Protein AF-A0A7J4QT69-F1 (afdb_monomer_lite)

Foldseek 3Di:
DDDDDDPDDDDDPDDPDDPVVVVFDPDDDQPQLVVLLVDQLLLSLQVLLVQCLVQLLDPDFRDLVVSCVSSVHGSVSVVCCCCPSNVLLQLLQLLCLQQQHAGSVRHGRPDYGDPDDPLLSVLLVVCSHSSNSSNLLSLQCQAPGSLSSSLLSVVSSVCSVCCPVCSVVSSLLSVLSVVQSPDPPHGDHSCSSNPDPDDCPVPPNDDPPDPPPPPPPDDDDDDDDDDDDD

Secondary structure (DSSP, 8-state):
------------TT----HHHHHTT-S---HHHHHHHHS-HHHHHHHHHHHHHHHHTSSSS--HHHHHHHHTS-HHHHHHIIIIIS--TTTTHHHHHHHT---TT-PPPSSPPPS--HHHHHHHHHHTSHHHHHHHHHHHHHHHHHHHHHHHHHHHHHHHTTTTTTHHHHHHHHHHHHHHHSSTTS----HHHHT-----TTS----------------PPP-PPPPP--

Sequence (230 aa):
MTEQVIEGASLPEGIEVDETSAYFGITKSSDIVHQLMSMDRNQSIVEFFGMVSDIVLKPGDFDFEEASKILNCEGGEIYFLVSGHLGLMSFSDPILHYLGLPNSLGEDSPNGKPTIGDTQFESIKRLADPMNILKVLAIAQTTGGSDEVMKYYLTMSKILQDVNTNSTLLAEIAEEFDASLDVIGHAIPISNLANSTIDTSDISTTSSLKPEPTKIESEPKPVENVPIST

Structure (mmCIF, N/CA/C/O backbone):
data_AF-A0A7J4QT69-F1
#
_entry.id   AF-A0A7J4QT69-F1
#
loop_
_atom_site.group_PDB
_atom_site.id
_atom_site.type_symbol
_atom_site.label_atom_id
_atom_site.label_alt_id
_atom_site.label_comp_id
_atom_site.label_asym_id
_atom_site.label_entity_id
_atom_site.label_seq_id
_atom_site.pdbx_PDB_ins_code
_atom_site.Cartn_x
_atom_site.Cartn_y
_atom_site.Cartn_z
_atom_site.occupancy
_atom_site.B_iso_or_equiv
_atom_site.auth_seq_id
_atom_site.auth_comp_id
_atom_site.auth_asym_id
_atom_site.auth_atom_id
_atom_site.pdbx_PDB_model_num
ATOM 1 N N . MET A 1 1 ? 26.274 -10.551 49.810 1.00 39.59 1 MET A N 1
ATOM 2 C CA . MET A 1 1 ? 25.605 -10.108 48.573 1.00 39.59 1 MET A CA 1
ATOM 3 C C . MET A 1 1 ? 24.177 -10.599 48.686 1.00 39.59 1 MET A C 1
ATOM 5 O O . MET A 1 1 ? 23.984 -11.799 48.796 1.00 39.59 1 MET A O 1
ATOM 9 N N . THR A 1 2 ? 23.231 -9.685 48.863 1.00 37.06 2 THR A N 1
ATOM 10 C CA . THR A 1 2 ? 21.807 -9.968 49.078 1.00 37.06 2 THR A CA 1
ATOM 11 C C . THR A 1 2 ? 21.142 -10.306 47.749 1.00 37.06 2 THR A C 1
ATOM 13 O O . THR A 1 2 ? 21.147 -9.469 46.849 1.00 37.06 2 THR A O 1
ATOM 16 N N . GLU A 1 3 ? 20.574 -11.505 47.638 1.00 46.00 3 GLU A N 1
ATOM 17 C CA . GLU A 1 3 ? 19.581 -11.834 46.614 1.00 46.00 3 GLU A CA 1
ATOM 18 C C . GLU A 1 3 ? 18.321 -11.005 46.883 1.00 46.00 3 GLU A C 1
ATOM 20 O O . GLU A 1 3 ? 17.727 -11.092 47.959 1.00 46.00 3 GLU A O 1
ATOM 25 N N . GLN A 1 4 ? 17.938 -10.160 45.927 1.00 42.16 4 GLN A N 1
ATOM 26 C CA . GLN A 1 4 ? 16.622 -9.536 45.913 1.00 42.16 4 GLN A CA 1
ATOM 27 C C . GLN A 1 4 ? 15.696 -10.413 45.076 1.00 42.16 4 GLN A C 1
ATOM 29 O O . GLN A 1 4 ? 15.819 -10.487 43.856 1.00 42.16 4 GLN A O 1
ATOM 34 N N . VAL A 1 5 ? 14.784 -11.089 45.770 1.00 43.78 5 VAL A N 1
ATOM 35 C CA . VAL A 1 5 ? 13.596 -11.713 45.192 1.00 43.78 5 VAL A CA 1
ATOM 36 C C . VAL A 1 5 ? 12.703 -10.591 44.669 1.00 43.78 5 VAL A C 1
ATOM 38 O O . VAL A 1 5 ? 12.303 -9.716 45.436 1.00 43.78 5 VAL A O 1
ATOM 41 N N . ILE A 1 6 ? 12.412 -10.605 43.370 1.00 47.12 6 ILE A N 1
ATOM 42 C CA . ILE A 1 6 ? 11.390 -9.748 42.770 1.00 47.12 6 ILE A CA 1
ATOM 43 C C . ILE A 1 6 ? 10.122 -10.604 42.694 1.00 47.12 6 ILE A C 1
ATOM 45 O O . ILE A 1 6 ? 10.006 -11.483 41.843 1.00 47.12 6 ILE A O 1
ATOM 49 N N . GLU A 1 7 ? 9.208 -10.409 43.645 1.00 44.59 7 GLU A N 1
ATOM 50 C CA . GLU A 1 7 ? 7.846 -10.945 43.567 1.00 44.59 7 GLU A CA 1
ATOM 51 C C . GLU A 1 7 ? 7.119 -10.277 42.394 1.00 44.59 7 GLU A C 1
ATOM 53 O O . GLU A 1 7 ? 7.019 -9.050 42.355 1.00 44.59 7 GLU A O 1
ATOM 58 N N . GLY A 1 8 ? 6.603 -11.066 41.444 1.00 45.47 8 GLY A N 1
ATOM 59 C CA . GLY A 1 8 ? 5.710 -10.518 40.417 1.00 45.47 8 GLY A CA 1
ATOM 60 C C . GLY A 1 8 ? 5.493 -11.295 39.117 1.00 45.47 8 GLY A C 1
ATOM 61 O O . GLY A 1 8 ? 4.714 -10.818 38.303 1.00 45.47 8 GLY A O 1
ATOM 62 N N . ALA A 1 9 ? 6.109 -12.458 38.886 1.00 42.38 9 ALA A N 1
ATOM 63 C CA . ALA A 1 9 ? 5.870 -13.238 37.664 1.00 42.38 9 ALA A CA 1
ATOM 64 C C . ALA A 1 9 ? 5.218 -14.590 37.984 1.00 42.38 9 ALA A C 1
ATOM 66 O O . ALA A 1 9 ? 5.893 -15.610 38.104 1.00 42.38 9 ALA A O 1
ATOM 67 N N . SER A 1 10 ? 3.893 -14.594 38.126 1.00 41.47 10 SER A N 1
ATOM 68 C CA . SER A 1 10 ? 3.106 -15.828 38.087 1.00 41.47 10 SER A CA 1
ATOM 69 C C . SER A 1 10 ? 2.622 -16.035 36.654 1.00 41.47 10 SER A C 1
ATOM 71 O O . SER A 1 10 ? 1.707 -15.346 36.206 1.00 41.47 10 SER A O 1
ATOM 73 N N . LEU A 1 11 ? 3.257 -16.961 35.935 1.00 48.53 11 LEU A N 1
ATOM 74 C CA . LEU A 1 11 ? 2.786 -17.459 34.641 1.00 48.53 11 LEU A CA 1
ATOM 75 C C . LEU A 1 11 ? 1.419 -18.147 34.827 1.00 48.53 11 LEU A C 1
ATOM 77 O O . LEU A 1 11 ? 1.295 -18.991 35.719 1.00 48.53 11 LEU A O 1
ATOM 81 N N . PRO A 1 12 ? 0.398 -17.852 34.005 1.00 51.69 12 PRO A N 1
ATOM 82 C CA . PRO A 1 12 ? -0.729 -18.757 33.843 1.00 51.69 12 PRO A CA 1
ATOM 83 C C . PRO A 1 12 ? -0.210 -20.059 33.220 1.00 51.69 12 PRO A C 1
ATOM 85 O O . PRO A 1 12 ? 0.428 -20.037 32.168 1.00 51.69 12 PRO A O 1
ATOM 88 N N . GLU A 1 13 ? -0.460 -21.199 33.861 1.00 39.12 13 GLU A N 1
ATOM 89 C CA . GLU A 1 13 ? -0.143 -22.499 33.268 1.00 39.12 13 GLU A CA 1
ATOM 90 C C . GLU A 1 13 ? -1.032 -22.726 32.034 1.00 39.12 13 GLU A C 1
ATOM 92 O O . GLU A 1 13 ? -2.249 -22.856 32.169 1.00 39.12 13 GLU A O 1
ATOM 97 N N . GLY A 1 14 ? -0.436 -22.791 30.834 1.00 45.44 14 GLY A N 1
ATOM 98 C CA . GLY A 1 14 ? -1.115 -23.400 29.682 1.00 45.44 14 GLY A CA 1
ATOM 99 C C . GLY A 1 14 ? -0.874 -22.846 28.277 1.00 45.44 14 GLY A C 1
ATOM 100 O O . GLY A 1 14 ? -1.482 -23.382 27.355 1.00 45.44 14 GLY A O 1
ATOM 101 N N . ILE A 1 15 ? -0.031 -21.832 28.056 1.00 46.84 15 ILE A N 1
ATOM 102 C CA . ILE A 1 15 ? 0.289 -21.366 26.692 1.00 46.84 15 ILE A CA 1
ATOM 103 C C . ILE A 1 15 ? 1.810 -21.343 26.526 1.00 46.84 15 ILE A C 1
ATOM 105 O O . ILE A 1 15 ? 2.490 -20.559 27.182 1.00 46.84 15 ILE A O 1
ATOM 109 N N . GLU A 1 16 ? 2.349 -22.216 25.668 1.00 40.47 16 GLU A N 1
ATOM 110 C CA . GLU A 1 16 ? 3.729 -22.089 25.183 1.00 40.47 16 GLU A CA 1
ATOM 111 C C . GLU A 1 16 ? 3.796 -20.863 24.269 1.00 40.47 16 GLU A C 1
ATOM 113 O O . GLU A 1 16 ? 3.469 -20.927 23.085 1.00 40.47 16 GLU A O 1
ATOM 118 N N . VAL A 1 17 ? 4.153 -19.721 24.848 1.00 49.12 17 VAL A N 1
ATOM 119 C CA . VAL A 1 17 ? 4.443 -18.495 24.106 1.00 49.12 17 VAL A CA 1
ATOM 120 C C . VAL A 1 17 ? 5.947 -18.444 23.846 1.00 49.12 17 VAL A C 1
ATOM 122 O O . VAL A 1 17 ? 6.738 -18.491 24.786 1.00 49.12 17 VAL A O 1
ATOM 125 N N . ASP A 1 18 ? 6.326 -18.381 22.567 1.00 47.28 18 ASP A N 1
ATOM 126 C CA . ASP A 1 18 ? 7.703 -18.177 22.100 1.00 47.28 18 ASP A CA 1
ATOM 127 C C . ASP A 1 18 ? 8.344 -16.953 22.787 1.00 47.28 18 ASP A C 1
ATOM 129 O O . ASP A 1 18 ? 7.652 -15.964 23.043 1.00 47.28 18 ASP A O 1
ATOM 133 N N . GLU A 1 19 ? 9.652 -16.990 23.076 1.00 47.47 19 GLU A N 1
ATOM 134 C CA . GLU A 1 19 ? 10.366 -15.939 23.836 1.00 47.47 19 GLU A CA 1
ATOM 135 C C . GLU A 1 19 ? 10.223 -14.544 23.196 1.00 47.47 19 GLU A C 1
ATOM 137 O O . GLU A 1 19 ? 10.244 -13.528 23.895 1.00 47.47 19 GLU A O 1
ATOM 142 N N . THR A 1 20 ? 9.966 -14.482 21.886 1.00 54.16 20 THR A N 1
ATOM 143 C CA . THR A 1 20 ? 9.667 -13.245 21.148 1.00 54.16 20 THR A CA 1
ATOM 144 C C . THR A 1 20 ? 8.352 -12.586 21.598 1.00 54.16 20 THR A C 1
ATOM 146 O O . THR A 1 20 ? 8.236 -11.362 21.617 1.00 54.16 20 THR A O 1
ATOM 149 N N . SER A 1 21 ? 7.370 -13.380 22.029 1.00 50.53 21 SER A N 1
ATOM 150 C CA . SER A 1 21 ? 6.042 -12.919 22.467 1.00 50.53 21 SER A CA 1
ATOM 151 C C . SER A 1 21 ? 6.044 -12.360 23.894 1.00 50.53 21 SER A C 1
ATOM 153 O O . SER A 1 21 ? 5.213 -11.523 24.234 1.00 50.53 21 SER A O 1
ATOM 155 N N . ALA A 1 22 ? 7.001 -12.777 24.730 1.00 47.66 22 ALA A N 1
ATOM 156 C CA . ALA A 1 22 ? 7.173 -12.242 26.081 1.00 47.66 22 ALA A CA 1
ATOM 157 C C . ALA A 1 22 ? 7.817 -10.842 26.084 1.00 47.66 22 ALA A C 1
ATOM 159 O O . ALA A 1 22 ? 7.585 -10.059 27.005 1.00 47.66 22 ALA A O 1
ATOM 160 N N . TYR A 1 23 ? 8.596 -10.503 25.048 1.00 47.47 23 TYR A N 1
ATOM 161 C CA . TYR A 1 23 ? 9.177 -9.164 24.892 1.00 47.47 23 TYR A CA 1
ATOM 162 C C . TYR A 1 23 ? 8.127 -8.115 24.484 1.00 47.47 23 TYR A C 1
ATOM 164 O O . TYR A 1 23 ? 8.263 -6.938 24.812 1.00 47.47 23 TYR A O 1
ATOM 172 N N . PHE A 1 24 ? 7.040 -8.560 23.848 1.00 51.62 24 PHE A N 1
ATOM 173 C CA . PHE A 1 24 ? 5.876 -7.755 23.482 1.00 51.62 24 PHE A CA 1
ATOM 174 C C . PHE A 1 24 ? 4.630 -8.198 24.263 1.00 51.62 24 PHE A C 1
ATOM 176 O O . PHE A 1 24 ? 3.632 -8.599 23.683 1.00 51.62 24 PHE A O 1
ATOM 183 N N . GLY A 1 25 ? 4.703 -8.149 25.594 1.00 45.53 25 GLY A N 1
ATOM 184 C CA . GLY A 1 25 ? 3.589 -7.677 26.423 1.00 45.53 25 GLY A CA 1
ATOM 185 C C . GLY A 1 25 ? 2.254 -8.429 26.467 1.00 45.53 25 GLY A C 1
ATOM 186 O O . GLY A 1 25 ? 1.415 -7.971 27.229 1.00 45.53 25 GLY A O 1
ATOM 187 N N . ILE A 1 26 ? 2.040 -9.563 25.787 1.00 54.91 26 ILE A N 1
ATOM 188 C CA . ILE A 1 26 ? 0.712 -10.206 25.678 1.00 54.91 26 ILE A CA 1
ATOM 189 C C . ILE A 1 26 ? 0.104 -10.520 27.057 1.00 54.91 26 ILE A C 1
ATOM 191 O O . ILE A 1 26 ? 0.329 -11.589 27.627 1.00 54.91 26 ILE A O 1
ATOM 195 N N . THR A 1 27 ? -0.717 -9.613 27.593 1.00 48.69 27 THR A N 1
ATOM 196 C CA . THR A 1 27 ? -1.529 -9.885 28.791 1.00 48.69 27 THR A CA 1
ATOM 197 C C . THR A 1 27 ? -2.945 -9.313 28.743 1.00 48.69 27 THR A C 1
ATOM 199 O O . THR A 1 27 ? -3.744 -9.662 29.616 1.00 48.69 27 THR A O 1
ATOM 202 N N . LYS A 1 28 ? -3.331 -8.533 27.720 1.00 52.97 28 LYS A N 1
ATOM 203 C CA . LYS A 1 28 ? -4.741 -8.171 27.477 1.00 52.97 28 LYS A CA 1
ATOM 204 C C . LYS A 1 28 ? -5.082 -8.152 25.987 1.00 52.97 28 LYS A C 1
ATOM 206 O O . LYS A 1 28 ? -4.759 -7.204 25.292 1.00 52.97 28 LYS A O 1
ATOM 211 N N . SER A 1 29 ? -5.783 -9.202 25.554 1.00 56.31 29 SER A N 1
ATOM 212 C CA . SER A 1 29 ? -6.508 -9.280 24.280 1.00 56.31 29 SER A CA 1
ATOM 213 C C . SER A 1 29 ? -7.344 -8.017 24.029 1.00 56.31 29 SER A C 1
ATOM 215 O O . SER A 1 29 ? -8.283 -7.831 24.806 1.00 56.31 29 SER A O 1
ATOM 217 N N . SER A 1 30 ? -7.073 -7.144 23.054 1.00 71.62 30 SER A N 1
ATOM 218 C CA . SER A 1 30 ? -8.034 -6.084 22.724 1.00 71.62 30 SER A CA 1
ATOM 219 C C . SER A 1 30 ? -9.196 -6.611 21.881 1.00 71.62 30 SER A C 1
ATOM 221 O O . SER A 1 30 ? -8.994 -7.169 20.799 1.00 71.62 30 SER A O 1
ATOM 223 N N . ASP A 1 31 ? -10.430 -6.385 22.350 1.00 84.12 31 ASP A N 1
ATOM 224 C CA . ASP A 1 31 ? -11.665 -6.820 21.683 1.00 84.12 31 ASP A CA 1
ATOM 225 C C . ASP A 1 31 ? -11.732 -6.366 20.214 1.00 84.12 31 ASP A C 1
ATOM 227 O O . ASP A 1 31 ? -12.225 -7.112 19.366 1.00 84.12 31 ASP A O 1
ATOM 231 N N . ILE A 1 32 ? -11.187 -5.184 19.881 1.00 87.69 32 ILE A N 1
ATOM 232 C CA . ILE A 1 32 ? -11.194 -4.681 18.500 1.00 87.69 32 ILE A CA 1
ATOM 233 C C . ILE A 1 32 ? -10.257 -5.479 17.592 1.00 87.69 32 ILE A C 1
ATOM 235 O O . ILE A 1 32 ? -10.611 -5.758 16.450 1.00 87.69 32 ILE A O 1
ATOM 239 N N . VAL A 1 33 ? -9.085 -5.895 18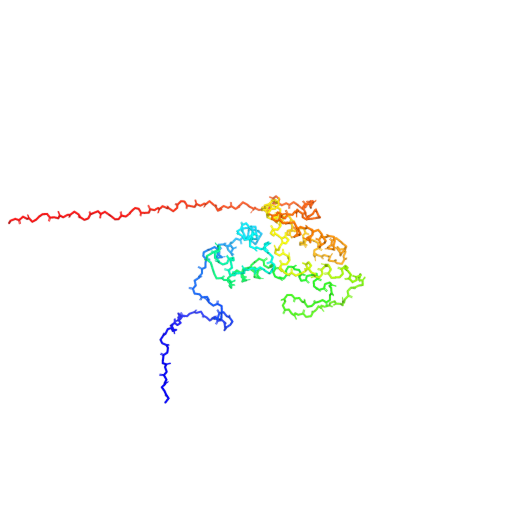.082 1.00 89.25 33 VAL A N 1
ATOM 240 C CA . VAL A 1 33 ? -8.128 -6.673 17.284 1.00 89.25 33 VAL A CA 1
ATOM 241 C C . VAL A 1 33 ? -8.705 -8.058 17.020 1.00 89.25 33 VAL A C 1
ATOM 243 O O . VAL A 1 33 ? -8.722 -8.511 15.876 1.00 89.25 33 VAL A O 1
ATOM 246 N N . HIS A 1 34 ? -9.272 -8.698 18.044 1.00 89.62 34 HIS A N 1
ATOM 247 C CA . HIS A 1 34 ? -9.985 -9.964 17.880 1.00 89.62 34 HIS A CA 1
ATOM 248 C C . HIS A 1 34 ? -11.170 -9.850 16.919 1.00 89.62 34 HIS A C 1
ATOM 250 O O . HIS A 1 34 ? -11.374 -10.733 16.083 1.00 89.62 34 HIS A O 1
ATOM 256 N N . GLN A 1 35 ? -11.925 -8.754 16.992 1.00 90.56 35 GLN A N 1
ATOM 257 C CA . GLN A 1 35 ? -13.015 -8.494 16.064 1.00 90.56 35 GLN A CA 1
ATOM 258 C C . GLN A 1 35 ? -12.499 -8.372 14.624 1.00 90.56 35 GLN A C 1
ATOM 260 O O . GLN A 1 35 ? -13.011 -9.067 13.744 1.00 90.56 35 GLN A O 1
ATOM 265 N N . LEU A 1 36 ? -11.464 -7.565 14.382 1.00 92.62 36 LEU A N 1
ATOM 266 C CA . LEU A 1 36 ? -10.846 -7.408 13.060 1.00 92.62 36 LEU A CA 1
ATOM 267 C C . LEU A 1 36 ? -10.313 -8.739 12.515 1.00 92.62 36 LEU A C 1
ATOM 269 O O . LEU A 1 36 ? -10.470 -9.019 11.327 1.00 92.62 36 LEU A O 1
ATOM 273 N N . MET A 1 37 ? -9.733 -9.582 13.369 1.00 91.38 37 MET A N 1
ATOM 274 C CA . MET A 1 37 ? -9.267 -10.923 12.995 1.00 91.38 37 MET A CA 1
ATOM 275 C C . MET A 1 37 ? -10.407 -11.902 12.681 1.00 91.38 37 MET A C 1
ATOM 277 O O . MET A 1 37 ? -10.199 -12.871 11.956 1.00 91.38 37 MET A O 1
ATOM 281 N N . SER A 1 38 ? -11.608 -11.675 13.220 1.00 92.31 38 SER A N 1
ATOM 282 C CA . SER A 1 38 ? -12.788 -12.508 12.946 1.00 92.31 38 SER A CA 1
ATOM 283 C C . SER A 1 38 ? -13.513 -12.147 11.643 1.00 92.31 38 SER A C 1
ATOM 285 O O . SER A 1 38 ? -14.326 -12.933 11.154 1.00 92.31 38 SER A O 1
ATOM 287 N N . MET A 1 39 ? -13.233 -10.965 11.085 1.00 92.44 39 MET A N 1
ATOM 288 C CA . MET A 1 39 ? -13.790 -10.492 9.817 1.00 92.44 39 MET A CA 1
ATOM 289 C C . MET A 1 39 ? -13.100 -11.139 8.613 1.00 92.44 39 MET A C 1
ATOM 291 O O . MET A 1 39 ? -11.949 -11.577 8.696 1.00 92.44 39 MET A O 1
ATOM 295 N N . ASP A 1 40 ? -13.777 -11.115 7.459 1.00 93.56 40 ASP A N 1
ATOM 296 C CA . ASP A 1 40 ? -13.099 -11.355 6.184 1.00 93.56 40 ASP A CA 1
ATOM 297 C C . ASP A 1 40 ? -11.946 -10.356 6.009 1.00 93.56 40 ASP A C 1
ATOM 299 O O . ASP A 1 40 ? -12.044 -9.196 6.419 1.00 93.56 40 ASP A O 1
ATOM 303 N N . ARG A 1 41 ? -10.853 -10.793 5.378 1.00 93.88 41 ARG A N 1
ATOM 304 C CA . ARG A 1 41 ? -9.645 -9.977 5.217 1.00 93.88 41 ARG A CA 1
ATOM 305 C C . ARG A 1 41 ? -9.946 -8.615 4.589 1.00 93.88 41 ARG A C 1
ATOM 307 O O . ARG A 1 41 ? -9.436 -7.610 5.074 1.00 93.88 41 ARG A O 1
ATOM 314 N N . ASN A 1 42 ? -10.778 -8.560 3.550 1.00 94.06 42 ASN A N 1
ATOM 315 C CA . ASN A 1 42 ? -11.079 -7.305 2.859 1.00 94.06 42 ASN A CA 1
ATOM 316 C C . ASN A 1 42 ? -11.888 -6.355 3.750 1.00 94.06 42 ASN A C 1
ATOM 318 O O . ASN A 1 42 ? -11.608 -5.160 3.801 1.00 94.06 42 ASN A O 1
ATOM 322 N N . GLN A 1 43 ? -12.852 -6.894 4.499 1.00 92.88 43 GLN A N 1
ATOM 323 C CA . GLN A 1 43 ? -13.607 -6.123 5.490 1.00 92.88 43 GLN A CA 1
ATOM 324 C C . GLN A 1 43 ? -12.684 -5.586 6.584 1.00 92.88 43 GLN A C 1
ATOM 326 O O . GLN A 1 43 ? -12.728 -4.405 6.905 1.00 92.88 43 GLN A O 1
ATOM 331 N N . SER A 1 44 ? -11.793 -6.435 7.095 1.00 94.94 44 SER A N 1
ATOM 332 C CA . SER A 1 44 ? -10.821 -6.075 8.125 1.00 94.94 44 SER A CA 1
ATOM 333 C C . SER A 1 44 ? -9.887 -4.946 7.673 1.00 94.94 44 SER A C 1
ATOM 335 O O . SER A 1 44 ? -9.646 -4.015 8.437 1.00 94.94 44 SER A O 1
ATOM 337 N N . ILE A 1 45 ? -9.422 -4.969 6.414 1.00 96.69 45 ILE A N 1
ATOM 338 C CA . ILE A 1 45 ? -8.621 -3.883 5.820 1.00 96.69 45 ILE A CA 1
ATOM 339 C C . ILE A 1 45 ? -9.401 -2.563 5.855 1.00 96.69 45 ILE A C 1
ATOM 341 O O . ILE A 1 45 ? -8.875 -1.550 6.315 1.00 96.69 45 ILE A O 1
ATOM 345 N N . VAL A 1 46 ? -10.653 -2.571 5.396 1.00 96.00 46 VAL A N 1
ATOM 346 C CA . VAL A 1 46 ? -11.505 -1.374 5.375 1.00 96.00 46 VAL A CA 1
ATOM 347 C C . VAL A 1 46 ? -11.733 -0.821 6.779 1.00 96.00 46 VAL A C 1
ATOM 349 O O . VAL A 1 46 ? -11.540 0.374 6.998 1.00 96.00 46 VAL A O 1
ATOM 352 N N . GLU A 1 47 ? -12.124 -1.673 7.728 1.00 94.88 47 GLU A N 1
ATOM 353 C CA . GLU A 1 47 ? -12.359 -1.258 9.115 1.00 94.88 47 GLU A CA 1
ATOM 354 C C . GLU A 1 47 ? -11.092 -0.692 9.751 1.00 94.88 47 GLU A C 1
ATOM 356 O O . GLU A 1 47 ? -11.127 0.363 10.384 1.00 94.88 47 GLU A O 1
ATOM 361 N N . PHE A 1 48 ? -9.955 -1.363 9.545 1.00 96.12 48 PHE A N 1
ATOM 362 C CA . PHE A 1 48 ? -8.667 -0.925 10.062 1.00 96.12 48 PHE A CA 1
ATOM 363 C C . PHE A 1 48 ? -8.343 0.499 9.599 1.00 96.12 48 PHE A C 1
ATOM 365 O O . PHE A 1 48 ? -8.143 1.386 10.433 1.00 96.12 48 PHE A O 1
ATOM 372 N N . PHE A 1 49 ? -8.368 0.760 8.288 1.00 96.56 49 PHE A N 1
ATOM 373 C CA . PHE A 1 49 ? -8.092 2.103 7.771 1.00 96.56 49 PHE A CA 1
ATOM 374 C C . PHE A 1 49 ? -9.162 3.118 8.178 1.00 96.56 49 PHE A C 1
ATOM 376 O O . PHE A 1 49 ? -8.818 4.274 8.431 1.00 96.56 49 PHE A O 1
ATOM 383 N N . GLY A 1 50 ? -10.419 2.706 8.347 1.00 95.12 50 GLY A N 1
ATOM 384 C CA . GLY A 1 50 ? -11.469 3.553 8.914 1.00 95.12 50 GLY A CA 1
ATOM 385 C C . GLY A 1 50 ? -11.139 4.103 10.306 1.00 95.12 50 GLY A C 1
ATOM 386 O O . GLY A 1 50 ? -11.556 5.214 10.629 1.00 95.12 50 GLY A O 1
ATOM 387 N N . MET A 1 51 ? -10.357 3.371 11.102 1.00 94.25 51 MET A N 1
ATOM 388 C CA . MET A 1 51 ? -9.974 3.772 12.459 1.00 94.25 51 MET A CA 1
ATOM 389 C C . MET A 1 51 ? -8.634 4.511 12.536 1.00 94.25 51 MET A C 1
ATOM 391 O O . MET A 1 51 ? -8.488 5.394 13.381 1.00 94.25 51 MET A O 1
ATOM 395 N N . VAL A 1 52 ? -7.649 4.156 11.700 1.00 94.81 52 VAL A N 1
ATOM 396 C CA . VAL A 1 52 ? -6.257 4.620 11.889 1.00 94.81 52 VAL A CA 1
ATOM 397 C C . VAL A 1 52 ? -5.696 5.516 10.782 1.00 94.81 52 VAL A C 1
ATOM 399 O O . VAL A 1 52 ? -4.544 5.931 10.895 1.00 94.81 52 VAL A O 1
ATOM 402 N N . SER A 1 53 ? -6.455 5.851 9.732 1.00 94.31 53 SER A N 1
ATOM 403 C CA . SER A 1 53 ? -5.915 6.622 8.590 1.00 94.31 53 SER A CA 1
ATOM 404 C C . SER A 1 53 ? -5.267 7.950 8.989 1.00 94.31 53 SER A C 1
ATOM 406 O O . SER A 1 53 ? -4.190 8.272 8.491 1.00 94.31 53 SER A O 1
ATOM 408 N N . ASP A 1 54 ? -5.845 8.675 9.950 1.00 92.38 54 ASP A N 1
ATOM 409 C CA . ASP A 1 54 ? -5.279 9.939 10.444 1.00 92.38 54 ASP A CA 1
ATOM 410 C C . ASP A 1 54 ? -3.905 9.760 11.109 1.00 92.38 54 ASP A C 1
ATOM 412 O O . ASP A 1 54 ? -3.071 10.663 11.063 1.00 92.38 54 ASP A O 1
ATOM 416 N N . ILE A 1 55 ? -3.654 8.598 11.721 1.00 93.56 55 ILE A N 1
ATOM 417 C CA . ILE A 1 55 ? -2.347 8.256 12.298 1.00 93.56 55 ILE A CA 1
ATOM 418 C C . ILE A 1 55 ? -1.388 7.825 11.195 1.00 93.56 55 ILE A C 1
ATOM 420 O O . ILE A 1 55 ? -0.251 8.287 11.161 1.00 93.56 55 ILE A O 1
ATOM 424 N N . VAL A 1 56 ? -1.841 6.966 10.279 1.00 94.38 56 VAL A N 1
ATOM 425 C CA . VAL A 1 56 ? -1.021 6.455 9.169 1.00 94.38 56 VAL A CA 1
ATOM 426 C C . VAL A 1 56 ? -0.480 7.593 8.299 1.00 94.38 56 VAL A C 1
ATOM 428 O O . VAL A 1 56 ? 0.659 7.527 7.839 1.00 94.38 56 VAL A O 1
ATOM 431 N N . LEU A 1 57 ? -1.263 8.654 8.093 1.00 93.56 57 LEU A N 1
ATOM 432 C CA . LEU A 1 57 ? -0.875 9.802 7.268 1.00 93.56 57 LEU A CA 1
ATOM 433 C C . LEU A 1 57 ? 0.017 10.823 7.983 1.00 93.56 57 LEU A C 1
ATOM 435 O O . LEU A 1 57 ? 0.420 11.812 7.365 1.00 93.56 57 LEU A O 1
ATOM 439 N N . LYS A 1 58 ? 0.362 10.615 9.258 1.00 91.88 58 LYS A N 1
ATOM 440 C CA . LYS A 1 58 ? 1.310 11.503 9.933 1.00 91.88 58 LYS A CA 1
ATOM 441 C C . LYS A 1 58 ? 2.694 11.448 9.269 1.00 91.88 58 LYS A C 1
ATOM 443 O O . LYS A 1 58 ? 3.082 10.429 8.689 1.00 91.88 58 LYS A O 1
ATOM 448 N N . PRO A 1 59 ? 3.470 12.544 9.344 1.00 88.94 59 PRO A N 1
ATOM 449 C CA . PRO A 1 59 ? 4.858 12.532 8.899 1.00 88.94 59 PRO A CA 1
ATOM 450 C C . PRO A 1 59 ? 5.678 11.483 9.662 1.00 88.94 59 PRO A C 1
ATOM 452 O O . PRO A 1 59 ? 5.585 11.404 10.884 1.00 88.94 59 PRO A O 1
ATOM 455 N N . GLY A 1 60 ? 6.529 10.743 8.947 1.00 88.44 60 GLY A N 1
ATOM 456 C CA . GLY A 1 60 ? 7.318 9.638 9.508 1.00 88.44 60 GLY A CA 1
ATOM 457 C C . GLY A 1 60 ? 6.678 8.267 9.291 1.00 88.44 60 GLY A C 1
ATOM 458 O O . GLY A 1 60 ? 5.814 8.115 8.425 1.00 88.44 60 GLY A O 1
ATOM 459 N N . ASP A 1 61 ? 7.149 7.275 10.040 1.00 88.38 61 ASP A N 1
ATOM 460 C CA . ASP A 1 61 ? 6.640 5.903 9.983 1.00 88.38 61 ASP A CA 1
ATOM 461 C C . ASP A 1 61 ? 5.329 5.764 10.761 1.00 88.38 61 ASP A C 1
ATOM 463 O O . ASP A 1 61 ? 4.965 6.625 11.565 1.00 88.38 61 ASP A O 1
ATOM 467 N N . PHE A 1 62 ? 4.608 4.669 10.518 1.00 91.81 62 PHE A N 1
ATOM 468 C CA . PHE A 1 62 ? 3.359 4.401 11.220 1.00 91.81 62 PHE A CA 1
ATOM 469 C C . PHE A 1 62 ? 3.599 4.229 12.727 1.00 91.81 62 PHE A C 1
ATOM 471 O O . PHE A 1 62 ? 4.313 3.325 13.164 1.00 91.81 62 PHE A O 1
ATOM 478 N N . ASP A 1 63 ? 2.972 5.095 13.524 1.00 92.62 63 ASP A N 1
ATOM 479 C CA . ASP A 1 63 ? 3.089 5.076 14.978 1.00 92.62 63 ASP A CA 1
ATOM 480 C C . ASP A 1 63 ? 2.136 4.035 15.588 1.00 92.62 63 ASP A C 1
ATOM 482 O O . ASP A 1 63 ? 0.962 4.300 15.874 1.00 92.62 63 ASP A O 1
ATOM 486 N N . PHE A 1 64 ? 2.663 2.828 15.802 1.00 90.12 64 PHE A N 1
ATOM 487 C CA . PHE A 1 64 ? 1.942 1.743 16.467 1.00 90.12 64 PHE A CA 1
ATOM 488 C C . PHE A 1 64 ? 1.565 2.079 17.918 1.00 90.12 64 PHE A C 1
ATOM 490 O O . PHE A 1 64 ? 0.569 1.553 18.410 1.00 90.12 64 PHE A O 1
ATOM 497 N N . GLU A 1 65 ? 2.315 2.936 18.617 1.00 90.31 65 GLU A N 1
ATOM 498 C CA . GLU A 1 65 ? 1.994 3.337 19.994 1.00 90.31 65 GLU A CA 1
ATOM 499 C C . GLU A 1 65 ? 0.841 4.338 20.048 1.00 90.31 65 GLU A C 1
ATOM 501 O O . GLU A 1 65 ? 0.086 4.390 21.022 1.00 90.31 65 GLU A O 1
ATOM 506 N N . GLU A 1 66 ? 0.704 5.183 19.036 1.00 91.88 66 GLU A N 1
ATOM 507 C CA . GLU A 1 66 ? -0.445 6.067 18.929 1.00 91.88 66 GLU A CA 1
ATOM 508 C C . GLU A 1 66 ? -1.684 5.312 18.451 1.00 91.88 66 GLU A C 1
ATOM 510 O O . GLU A 1 66 ? -2.763 5.476 19.027 1.00 91.88 66 GLU A O 1
ATOM 515 N N . ALA A 1 67 ? -1.531 4.427 17.464 1.00 91.62 67 ALA A N 1
ATOM 516 C CA . ALA A 1 67 ? -2.628 3.599 16.975 1.00 91.62 67 ALA A CA 1
ATOM 517 C C . ALA A 1 67 ? -3.185 2.688 18.077 1.00 91.62 67 ALA A C 1
ATOM 519 O O . ALA A 1 67 ? -4.401 2.518 18.184 1.00 91.62 67 ALA A O 1
ATOM 520 N N . SER A 1 68 ? -2.320 2.182 18.957 1.00 90.44 68 SER A N 1
ATOM 521 C CA . SER A 1 68 ? -2.713 1.339 20.089 1.00 90.44 68 SER A CA 1
ATOM 522 C C . SER A 1 68 ? -3.582 2.074 21.111 1.00 90.44 68 SER A C 1
ATOM 524 O O . SER A 1 68 ? -4.489 1.481 21.691 1.00 90.44 68 SER A O 1
ATOM 526 N N . LYS A 1 69 ? -3.409 3.394 21.260 1.00 90.62 69 LYS A N 1
ATOM 527 C CA . LYS A 1 69 ? -4.280 4.230 22.104 1.00 90.62 69 LYS A CA 1
ATOM 528 C C . LYS A 1 69 ? -5.671 4.403 21.500 1.00 90.62 69 LYS A C 1
ATOM 530 O O . LYS A 1 69 ? -6.642 4.405 22.250 1.00 90.62 69 LYS A O 1
ATOM 535 N N . ILE A 1 70 ? -5.778 4.537 20.173 1.00 88.62 70 ILE A N 1
ATOM 536 C CA . ILE A 1 70 ? -7.077 4.629 19.481 1.00 88.62 70 ILE A CA 1
ATOM 537 C C . ILE A 1 70 ? -7.818 3.297 19.556 1.00 88.62 70 ILE A C 1
ATOM 539 O O . ILE A 1 70 ? -9.005 3.262 19.875 1.00 88.62 70 ILE A O 1
ATOM 543 N N . LEU A 1 71 ? -7.107 2.206 19.286 1.00 88.12 71 LEU A N 1
ATOM 544 C CA . LEU A 1 71 ? -7.672 0.862 19.252 1.00 88.12 71 LEU A CA 1
ATOM 545 C C . LEU A 1 71 ? -7.795 0.229 20.648 1.00 88.12 71 LEU A C 1
ATOM 547 O O . LEU A 1 71 ? -8.343 -0.858 20.779 1.00 88.12 71 LEU A O 1
ATOM 551 N N . ASN A 1 72 ? -7.327 0.904 21.704 1.00 87.56 72 ASN A N 1
ATOM 552 C CA . ASN A 1 72 ? -7.289 0.373 23.068 1.00 87.56 72 ASN A CA 1
ATOM 553 C C . ASN A 1 72 ? -6.678 -1.044 23.105 1.00 87.56 72 ASN A C 1
ATOM 555 O O . ASN A 1 72 ? -7.275 -1.992 23.621 1.00 87.56 72 ASN A O 1
ATOM 559 N N . CYS A 1 73 ? -5.515 -1.188 22.478 1.00 88.12 73 CYS A N 1
ATOM 560 C CA . CYS A 1 73 ? -4.772 -2.438 22.341 1.00 88.12 73 CYS A CA 1
ATOM 561 C C . CYS A 1 73 ? -3.281 -2.198 22.596 1.00 88.12 73 CYS A C 1
ATOM 563 O O . CYS A 1 73 ? -2.878 -1.087 22.942 1.00 88.12 73 CYS A O 1
ATOM 565 N N . GLU A 1 74 ? -2.448 -3.220 22.444 1.00 87.56 74 GLU A N 1
ATOM 566 C CA . GLU A 1 74 ? -0.993 -3.076 22.445 1.00 87.56 74 GLU A CA 1
ATOM 567 C C . GLU A 1 74 ? -0.464 -2.850 21.020 1.00 87.56 74 GLU A C 1
ATOM 569 O O . GLU A 1 74 ? -1.029 -3.332 20.037 1.00 87.56 74 GLU A O 1
ATOM 574 N N . GLY A 1 75 ? 0.653 -2.127 20.881 1.00 86.56 75 GLY A N 1
ATOM 575 C CA . GLY A 1 75 ? 1.254 -1.869 19.563 1.00 86.56 75 GLY A CA 1
ATOM 576 C C . GLY A 1 75 ? 1.678 -3.155 18.837 1.00 86.56 75 GLY A C 1
ATOM 577 O O . GLY A 1 75 ? 1.542 -3.255 17.618 1.00 86.56 75 GLY A O 1
ATOM 578 N N . GLY A 1 76 ? 2.115 -4.170 19.592 1.00 88.31 76 GLY A N 1
ATOM 579 C CA . GLY A 1 76 ? 2.456 -5.491 19.057 1.00 88.31 76 GLY A CA 1
ATOM 580 C C . GLY A 1 76 ? 1.260 -6.223 18.439 1.00 88.31 76 GLY A C 1
ATOM 581 O O . GLY A 1 76 ? 1.418 -6.885 17.416 1.00 88.31 76 GLY A O 1
ATOM 582 N N . GLU A 1 77 ? 0.053 -6.048 18.988 1.00 89.00 77 GLU A N 1
ATOM 583 C CA . GLU A 1 77 ? -1.173 -6.629 18.423 1.00 89.00 77 GLU A CA 1
ATOM 584 C C . GLU A 1 77 ? -1.513 -6.011 17.062 1.00 89.00 77 GLU A C 1
ATOM 586 O O . GLU A 1 77 ? -1.904 -6.719 16.135 1.00 89.00 77 GLU A O 1
ATOM 591 N N . ILE A 1 78 ? -1.308 -4.699 16.911 1.00 91.81 78 ILE A N 1
ATOM 592 C CA . ILE A 1 78 ? -1.500 -4.009 15.629 1.00 91.81 78 ILE A CA 1
ATOM 593 C C . ILE A 1 78 ? -0.481 -4.505 14.612 1.00 91.81 78 ILE A C 1
ATOM 595 O O . ILE A 1 78 ? -0.844 -4.811 13.478 1.00 91.81 78 ILE A O 1
ATOM 599 N N . TYR A 1 79 ? 0.790 -4.616 15.002 1.00 91.75 79 TYR A N 1
ATOM 600 C CA . TYR A 1 79 ? 1.810 -5.163 14.113 1.00 91.75 79 TYR A CA 1
ATOM 601 C C . TYR A 1 79 ? 1.452 -6.585 13.666 1.00 91.75 79 TYR A C 1
ATOM 603 O O . TYR A 1 79 ? 1.515 -6.882 12.472 1.00 91.75 79 TYR A O 1
ATOM 611 N N . PHE A 1 80 ? 1.017 -7.445 14.591 1.00 91.81 80 PHE A N 1
ATOM 612 C CA . PHE A 1 80 ? 0.570 -8.804 14.285 1.00 91.81 80 PHE A CA 1
ATOM 613 C C . PHE A 1 80 ? -0.634 -8.821 13.332 1.00 91.81 80 PHE A C 1
ATOM 615 O O . PHE A 1 80 ? -0.651 -9.586 12.368 1.00 91.81 80 PHE A O 1
ATOM 622 N N . LEU A 1 81 ? -1.614 -7.940 13.540 1.00 93.50 81 LEU A N 1
ATOM 623 C CA . LEU A 1 81 ? -2.763 -7.785 12.649 1.00 93.50 81 LEU A CA 1
ATOM 624 C C . LEU A 1 81 ? -2.328 -7.372 11.231 1.00 93.50 81 LEU A C 1
ATOM 626 O O . LEU A 1 81 ? -2.735 -8.003 10.254 1.00 93.50 81 LEU A O 1
ATOM 630 N N . VAL A 1 82 ? -1.492 -6.336 11.114 1.00 94.19 82 VAL A N 1
ATOM 631 C CA . VAL A 1 82 ? -1.075 -5.748 9.829 1.00 94.19 82 VAL A CA 1
ATOM 632 C C . VAL A 1 82 ? -0.147 -6.683 9.048 1.00 94.19 82 VAL A C 1
ATOM 634 O O . VAL A 1 82 ? -0.300 -6.830 7.833 1.00 94.19 82 VAL A O 1
ATOM 637 N N . SER A 1 83 ? 0.803 -7.328 9.727 1.00 93.19 83 SER A N 1
ATOM 638 C CA . SER A 1 83 ? 1.748 -8.272 9.116 1.00 93.19 83 SER A CA 1
ATOM 639 C C . SER A 1 83 ? 1.128 -9.641 8.830 1.00 93.19 83 SER A C 1
ATOM 641 O O . SER A 1 83 ? 1.427 -10.233 7.796 1.00 93.19 83 SER A O 1
ATOM 643 N N . GLY A 1 84 ? 0.242 -10.119 9.706 1.00 93.38 84 GLY A N 1
ATOM 644 C CA . GLY A 1 84 ? -0.418 -11.417 9.607 1.00 93.38 84 GLY A CA 1
ATOM 645 C C . GLY A 1 84 ? -1.741 -11.352 8.851 1.00 93.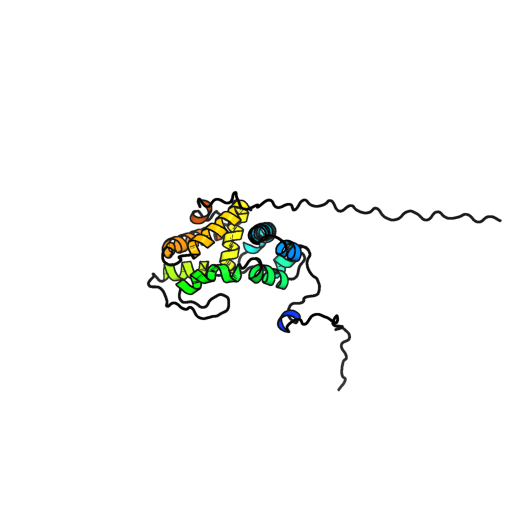38 84 GLY A C 1
ATOM 646 O O . GLY A 1 84 ? -1.778 -11.553 7.639 1.00 93.38 84 GLY A O 1
ATOM 647 N N . HIS A 1 85 ? -2.840 -11.092 9.568 1.00 94.31 85 HIS A N 1
ATOM 648 C CA . HIS A 1 85 ? -4.212 -11.204 9.038 1.00 94.31 85 HIS A CA 1
ATOM 649 C C . HIS A 1 85 ? -4.461 -10.322 7.810 1.00 94.31 85 HIS A C 1
ATOM 651 O O . HIS A 1 85 ? -5.015 -10.778 6.809 1.00 94.31 85 HIS A O 1
ATOM 657 N N . LEU A 1 86 ? -4.017 -9.062 7.856 1.00 96.06 86 LEU A N 1
ATOM 658 C CA . LEU A 1 86 ? -4.159 -8.145 6.723 1.00 96.06 86 LEU A CA 1
ATOM 659 C C . LEU A 1 86 ? -3.119 -8.433 5.632 1.00 96.06 86 LEU A C 1
ATOM 661 O O . LEU A 1 86 ? -3.384 -8.192 4.451 1.00 96.06 86 LEU A O 1
ATOM 665 N N . GLY A 1 87 ? -1.956 -8.978 6.001 1.00 95.50 87 GLY A N 1
ATOM 666 C CA . GLY A 1 87 ? -0.863 -9.307 5.084 1.00 95.50 87 GLY A CA 1
ATOM 667 C C . GLY A 1 87 ? -0.353 -8.092 4.307 1.00 95.50 87 GLY A C 1
ATOM 668 O O . GLY A 1 87 ? -0.068 -8.204 3.117 1.00 95.50 87 GLY A O 1
ATOM 669 N N . LEU A 1 88 ? -0.334 -6.915 4.938 1.00 96.12 88 LEU A N 1
ATOM 670 C CA . LEU A 1 88 ? 0.064 -5.657 4.298 1.00 96.12 88 LEU A CA 1
ATOM 671 C C . LEU A 1 88 ? 1.582 -5.460 4.313 1.00 96.12 88 LEU A C 1
ATOM 673 O O . LEU A 1 88 ? 2.109 -4.803 3.422 1.00 96.12 88 LEU A O 1
ATOM 677 N N . MET A 1 89 ? 2.290 -6.079 5.266 1.00 94.56 89 MET A N 1
ATOM 678 C CA . MET A 1 89 ? 3.754 -5.979 5.343 1.00 94.56 89 MET A CA 1
ATOM 679 C C . MET A 1 89 ? 4.484 -6.708 4.211 1.00 94.56 89 MET A C 1
ATOM 681 O O . MET A 1 89 ? 5.567 -6.287 3.828 1.00 94.56 89 MET A O 1
ATOM 685 N N . SER A 1 90 ? 3.886 -7.764 3.656 1.00 95.94 90 SER A N 1
ATOM 686 C CA . SER A 1 90 ? 4.420 -8.527 2.517 1.00 95.94 90 SER A CA 1
ATOM 687 C C . SER A 1 90 ? 3.723 -8.199 1.195 1.00 95.94 90 SER A C 1
ATOM 689 O O . SER A 1 90 ? 4.017 -8.789 0.156 1.00 95.94 90 SER A O 1
ATOM 691 N N . PHE A 1 91 ? 2.781 -7.249 1.198 1.00 97.69 91 PHE A N 1
ATOM 692 C CA . PHE A 1 91 ? 1.949 -6.952 0.032 1.00 97.69 91 PHE A CA 1
ATOM 693 C C . PHE A 1 91 ? 2.767 -6.504 -1.183 1.00 97.69 91 PHE A C 1
ATOM 695 O O . PHE A 1 91 ? 2.450 -6.867 -2.312 1.00 97.69 91 PHE A O 1
ATOM 702 N N . SER A 1 92 ? 3.835 -5.743 -0.950 1.00 96.44 92 SER A N 1
ATOM 703 C CA . SER A 1 92 ? 4.739 -5.214 -1.971 1.00 96.44 92 SER A CA 1
ATOM 704 C C . SER A 1 92 ? 5.921 -6.133 -2.302 1.00 96.44 92 SER A C 1
ATOM 706 O O . SER A 1 92 ? 6.744 -5.761 -3.143 1.00 96.44 92 SER A O 1
ATOM 708 N N . ASP A 1 93 ? 5.999 -7.345 -1.740 1.00 97.62 93 ASP A N 1
ATOM 709 C CA . ASP A 1 93 ? 7.069 -8.308 -2.042 1.00 97.62 93 ASP A CA 1
ATOM 710 C C . ASP A 1 93 ? 7.233 -8.601 -3.547 1.00 97.62 93 ASP A C 1
ATOM 712 O O . ASP A 1 93 ? 8.375 -8.680 -4.008 1.00 97.62 93 ASP A O 1
ATOM 716 N N . PRO A 1 94 ? 6.166 -8.673 -4.376 1.00 97.94 94 PRO A N 1
ATOM 717 C CA . PRO A 1 94 ? 6.324 -8.782 -5.827 1.00 97.94 94 PRO A CA 1
ATOM 718 C C . PRO A 1 94 ? 7.138 -7.633 -6.442 1.00 97.94 94 PRO A C 1
ATOM 720 O O . PRO A 1 94 ? 7.899 -7.861 -7.386 1.00 97.94 94 PRO A O 1
ATOM 723 N N . ILE A 1 95 ? 7.022 -6.411 -5.905 1.00 98.00 95 ILE A N 1
ATOM 724 C CA . ILE A 1 95 ? 7.837 -5.268 -6.336 1.00 98.00 95 ILE A CA 1
ATOM 725 C C . ILE A 1 95 ? 9.293 -5.477 -5.923 1.00 98.00 95 ILE A C 1
ATOM 727 O O . ILE A 1 95 ? 10.188 -5.325 -6.754 1.00 98.00 95 ILE A O 1
ATOM 731 N N . LEU A 1 96 ? 9.541 -5.852 -4.666 1.00 97.88 96 LEU A N 1
ATOM 732 C CA . LEU A 1 96 ? 10.896 -6.093 -4.157 1.00 97.88 96 LEU A CA 1
ATOM 733 C C . LEU A 1 96 ? 11.601 -7.181 -4.973 1.00 97.88 96 LEU A C 1
ATOM 735 O O . LEU A 1 96 ? 12.719 -6.978 -5.455 1.00 97.88 96 LEU A O 1
ATOM 739 N N . HIS A 1 97 ? 10.903 -8.282 -5.249 1.00 97.50 97 HIS A N 1
ATOM 740 C CA . HIS A 1 97 ? 11.405 -9.340 -6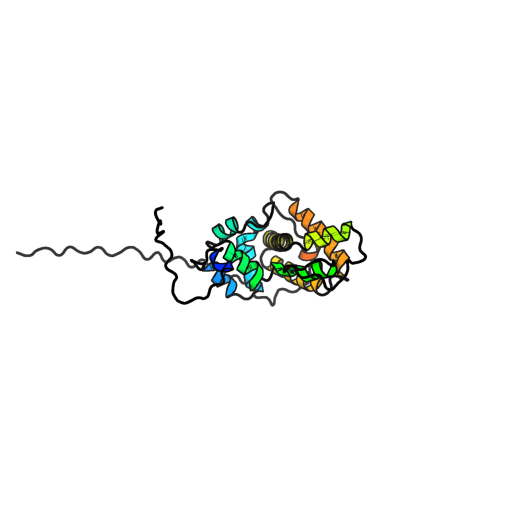.111 1.00 97.50 97 HIS A CA 1
ATOM 741 C C . HIS A 1 97 ? 11.680 -8.857 -7.534 1.00 97.50 97 HIS A C 1
ATOM 743 O O . HIS A 1 97 ? 12.727 -9.196 -8.082 1.00 97.50 97 HIS A O 1
ATOM 749 N N . TYR A 1 98 ? 10.801 -8.056 -8.142 1.00 97.38 98 TYR A N 1
ATOM 750 C CA . TYR A 1 98 ? 11.057 -7.464 -9.460 1.00 97.38 98 TYR A CA 1
ATOM 751 C C . TYR A 1 98 ? 12.311 -6.580 -9.471 1.00 97.38 98 TYR A C 1
ATOM 753 O O . TYR A 1 98 ? 13.083 -6.629 -10.425 1.00 97.38 98 TYR A O 1
ATOM 761 N N . LEU A 1 99 ? 12.545 -5.809 -8.407 1.00 97.69 99 LEU A N 1
ATOM 762 C CA . LEU A 1 99 ? 13.707 -4.928 -8.272 1.00 97.69 99 LEU A CA 1
ATOM 763 C C . LEU A 1 99 ? 15.012 -5.670 -7.936 1.00 97.69 99 LEU A C 1
ATOM 765 O O . LEU A 1 99 ? 16.081 -5.056 -7.954 1.00 97.69 99 LEU A O 1
ATOM 769 N N . GLY A 1 100 ? 14.951 -6.972 -7.648 1.00 97.12 100 GLY A N 1
ATOM 770 C CA . GLY A 1 100 ? 16.107 -7.749 -7.199 1.00 97.12 100 GLY A CA 1
ATOM 771 C C . GLY A 1 100 ? 16.510 -7.453 -5.750 1.00 97.12 100 GLY A C 1
ATOM 772 O O . GLY A 1 100 ? 17.686 -7.563 -5.413 1.00 97.12 100 GLY A O 1
ATOM 773 N N . LEU A 1 101 ? 15.559 -7.033 -4.911 1.00 97.44 101 LEU A N 1
ATOM 774 C CA . LEU A 1 101 ? 15.761 -6.696 -3.500 1.00 97.44 101 LEU A CA 1
ATOM 775 C C . LEU A 1 101 ? 15.223 -7.802 -2.578 1.00 97.44 101 LEU A C 1
ATOM 777 O O . LEU A 1 101 ? 14.299 -8.517 -2.977 1.00 97.44 101 LEU A O 1
ATOM 781 N N . PRO A 1 102 ? 15.758 -7.933 -1.349 1.00 96.94 102 PRO A N 1
ATOM 782 C CA . PRO A 1 102 ? 15.196 -8.844 -0.362 1.00 96.94 102 PRO A CA 1
ATOM 783 C C . PRO A 1 102 ? 13.723 -8.538 -0.075 1.00 96.94 102 PRO A C 1
ATOM 785 O O . PRO A 1 102 ? 13.320 -7.373 -0.116 1.00 96.94 102 PRO A O 1
ATOM 788 N N . ASN A 1 103 ? 12.932 -9.572 0.202 1.00 95.19 103 ASN A N 1
ATOM 789 C CA . ASN A 1 103 ? 11.520 -9.418 0.557 1.00 95.19 103 ASN A CA 1
ATOM 790 C C . ASN A 1 103 ? 11.332 -8.922 2.002 1.00 95.19 103 ASN A C 1
ATOM 792 O O . ASN A 1 103 ? 12.297 -8.714 2.743 1.00 95.19 103 ASN A O 1
ATOM 796 N N . SER A 1 104 ? 10.075 -8.761 2.417 1.00 91.56 104 SER A N 1
ATOM 797 C CA . SER A 1 104 ? 9.683 -8.357 3.773 1.00 91.56 104 SER A CA 1
ATOM 798 C C . SER A 1 104 ? 10.215 -9.258 4.901 1.00 91.56 104 SER A C 1
ATOM 800 O O . SER A 1 104 ? 10.328 -8.803 6.039 1.00 91.56 104 SER A O 1
ATOM 802 N N . LEU A 1 105 ? 10.592 -10.507 4.602 1.00 91.94 105 LEU A N 1
ATOM 803 C CA . LEU A 1 105 ? 11.197 -11.457 5.546 1.00 91.94 105 LEU A CA 1
ATOM 804 C C . LEU A 1 105 ? 12.737 -11.448 5.515 1.00 91.94 105 LEU A C 1
ATOM 806 O O . LEU A 1 105 ? 13.375 -12.170 6.281 1.00 91.94 105 LEU A O 1
ATOM 810 N N . GLY A 1 106 ? 13.344 -10.632 4.651 1.00 93.44 106 GLY A N 1
ATOM 811 C CA . GLY A 1 106 ? 14.793 -10.554 4.463 1.00 93.44 106 GLY A CA 1
ATOM 812 C C . GLY A 1 106 ? 15.373 -11.661 3.581 1.00 93.44 106 GLY A C 1
ATOM 813 O O . GLY A 1 106 ? 16.591 -11.828 3.544 1.00 93.44 106 GLY A O 1
ATOM 814 N N . GLU A 1 107 ? 14.535 -12.414 2.870 1.00 95.00 107 GLU A N 1
ATOM 815 C CA . GLU A 1 107 ? 14.981 -13.438 1.926 1.00 95.00 107 GLU A CA 1
ATOM 816 C C . GLU A 1 107 ? 15.407 -12.788 0.609 1.00 95.00 107 GLU A C 1
ATOM 818 O O . GLU A 1 107 ? 14.715 -11.913 0.083 1.00 95.00 107 GLU A O 1
ATOM 823 N N . ASP A 1 108 ? 16.539 -13.229 0.059 1.00 95.62 108 ASP A N 1
ATOM 824 C CA . ASP A 1 108 ? 17.070 -12.708 -1.199 1.00 95.62 108 ASP A CA 1
ATOM 825 C C . ASP A 1 108 ? 16.084 -12.885 -2.365 1.00 95.62 108 ASP A C 1
ATOM 827 O O . ASP A 1 108 ? 15.380 -13.892 -2.481 1.00 95.62 108 ASP A O 1
ATOM 831 N N . SER A 1 109 ? 16.070 -11.913 -3.284 1.00 94.00 109 SER A N 1
ATOM 832 C CA . SER A 1 109 ? 15.246 -12.015 -4.489 1.00 94.00 109 SER A CA 1
ATOM 833 C C . SER A 1 109 ? 15.700 -13.171 -5.387 1.00 94.00 109 SER A C 1
ATOM 835 O O . SER A 1 109 ? 16.899 -13.320 -5.640 1.00 94.00 109 SER A O 1
ATOM 837 N N . PRO A 1 110 ? 14.761 -13.927 -5.988 1.00 90.56 110 PRO A N 1
ATOM 838 C CA . PRO A 1 110 ? 15.091 -14.879 -7.043 1.00 90.56 110 PRO A CA 1
ATOM 839 C C . PRO A 1 110 ? 15.497 -14.194 -8.364 1.00 90.56 110 PRO A C 1
ATOM 841 O O . PRO A 1 110 ? 16.014 -14.863 -9.260 1.00 90.56 110 PRO A O 1
ATOM 844 N N . ASN A 1 111 ? 15.262 -12.883 -8.512 1.00 93.38 111 ASN A N 1
ATOM 845 C CA . ASN A 1 111 ? 15.541 -12.123 -9.732 1.00 93.38 111 ASN A CA 1
ATOM 846 C C . ASN A 1 111 ? 16.741 -11.180 -9.557 1.00 93.38 111 ASN A C 1
ATOM 848 O O . ASN A 1 111 ? 17.029 -10.697 -8.466 1.00 93.38 111 ASN A O 1
ATOM 852 N N . GLY A 1 112 ? 17.409 -10.854 -10.667 1.00 93.19 112 GLY A N 1
ATOM 853 C CA . GLY A 1 112 ? 18.406 -9.780 -10.702 1.00 93.19 112 GLY A CA 1
ATOM 854 C C . GLY A 1 112 ? 17.775 -8.388 -10.836 1.00 93.19 112 GLY A C 1
ATOM 855 O O . GLY A 1 112 ? 16.601 -8.265 -11.178 1.00 93.19 112 GLY A O 1
ATOM 856 N N . LYS A 1 113 ? 18.580 -7.333 -10.630 1.00 93.50 113 LYS A N 1
ATOM 857 C CA . LYS A 1 113 ? 18.153 -5.938 -10.849 1.00 93.50 113 LYS A CA 1
ATOM 858 C C . LYS A 1 113 ? 17.608 -5.760 -12.285 1.00 93.50 113 LYS A C 1
ATOM 860 O O . LYS A 1 113 ? 18.304 -6.135 -13.235 1.00 93.50 113 LYS A O 1
ATOM 865 N N . PRO A 1 114 ? 16.416 -5.165 -12.471 1.00 94.62 114 PRO A N 1
ATOM 866 C CA . PRO A 1 114 ? 15.821 -4.969 -13.788 1.00 94.62 114 PRO A CA 1
ATOM 867 C C . PRO A 1 114 ? 16.560 -3.886 -14.584 1.00 94.62 114 PRO A C 1
ATOM 869 O O . PRO A 1 114 ? 17.232 -3.016 -14.028 1.00 94.62 114 PRO A O 1
ATOM 872 N N . THR A 1 115 ? 16.419 -3.916 -15.911 1.00 94.56 115 THR A N 1
ATOM 873 C CA . THR A 1 115 ? 17.022 -2.912 -16.809 1.00 94.56 115 THR A CA 1
ATOM 874 C C . THR A 1 115 ? 16.097 -1.700 -16.957 1.00 94.56 115 THR A C 1
ATOM 876 O O . THR A 1 115 ? 15.530 -1.464 -18.020 1.00 94.56 115 THR A O 1
ATOM 879 N N . ILE A 1 116 ? 15.925 -0.950 -15.868 1.00 95.19 116 ILE A N 1
ATOM 880 C CA . ILE A 1 116 ? 15.160 0.306 -15.811 1.00 95.19 116 ILE A CA 1
ATOM 881 C C . ILE A 1 116 ? 16.063 1.476 -15.404 1.00 95.19 116 ILE A C 1
ATOM 883 O O . ILE A 1 116 ? 17.164 1.267 -14.893 1.00 95.19 116 ILE A O 1
ATOM 887 N N . GLY A 1 117 ? 15.615 2.710 -15.645 1.00 95.56 117 GLY A N 1
ATOM 888 C CA . GLY A 1 117 ? 16.356 3.905 -15.230 1.00 95.56 117 GLY A CA 1
ATOM 889 C C . GLY A 1 117 ? 16.423 4.044 -13.705 1.00 95.56 117 GLY A C 1
ATOM 890 O O . GLY A 1 117 ? 15.491 3.649 -13.010 1.00 95.56 117 GLY A O 1
ATOM 891 N N . ASP A 1 118 ? 17.495 4.643 -13.179 1.00 95.75 118 ASP A N 1
ATOM 892 C CA . ASP A 1 118 ? 17.705 4.752 -11.724 1.00 95.75 118 ASP A CA 1
ATOM 893 C C . ASP A 1 118 ? 16.603 5.557 -11.016 1.00 95.75 118 ASP A C 1
ATOM 895 O O . ASP A 1 118 ? 16.172 5.184 -9.930 1.00 95.75 118 ASP A O 1
ATOM 899 N N . THR A 1 119 ? 16.080 6.614 -11.648 1.00 95.44 119 THR A N 1
ATOM 900 C CA . THR A 1 119 ? 14.934 7.367 -11.111 1.00 95.44 119 THR A CA 1
ATOM 901 C C . THR A 1 119 ? 13.698 6.481 -10.983 1.00 95.44 119 THR A C 1
ATOM 903 O O . THR A 1 119 ? 13.074 6.450 -9.930 1.00 95.44 119 THR A O 1
ATOM 906 N N . GLN A 1 120 ? 13.382 5.706 -12.025 1.00 96.56 120 GLN A N 1
ATOM 907 C CA . GLN A 1 120 ? 12.251 4.779 -12.002 1.00 96.56 120 GLN A CA 1
ATOM 908 C C . GLN A 1 120 ? 12.443 3.700 -10.928 1.00 96.56 120 GLN A C 1
ATOM 910 O O . GLN A 1 120 ? 11.507 3.370 -10.205 1.00 96.56 120 GLN A O 1
ATOM 915 N N . PHE A 1 121 ? 13.664 3.176 -10.805 1.00 97.75 121 PHE A N 1
ATOM 916 C CA . PHE A 1 121 ? 14.021 2.192 -9.790 1.00 97.75 121 PHE A CA 1
ATOM 917 C C . PHE A 1 121 ? 13.769 2.717 -8.372 1.00 97.75 121 PHE A C 1
ATOM 919 O O . PHE A 1 121 ? 13.086 2.050 -7.598 1.00 97.75 121 PHE A O 1
ATOM 926 N N . GLU A 1 122 ? 14.274 3.905 -8.030 1.00 97.50 122 GLU A N 1
ATOM 927 C CA . GLU A 1 122 ? 14.106 4.461 -6.681 1.00 97.50 122 GLU A CA 1
ATOM 928 C C . GLU A 1 122 ? 12.647 4.849 -6.385 1.00 97.50 122 GLU A C 1
ATOM 930 O O . GLU A 1 122 ? 12.179 4.596 -5.273 1.00 97.50 122 GLU A O 1
ATOM 935 N N . SER A 1 123 ? 11.892 5.364 -7.365 1.00 97.19 123 SER A N 1
ATOM 936 C CA . SER A 1 123 ? 10.460 5.657 -7.189 1.00 97.19 123 SER A CA 1
ATOM 937 C C . SER A 1 123 ? 9.657 4.397 -6.853 1.00 97.19 123 SER A C 1
ATOM 939 O O . SER A 1 123 ? 8.916 4.376 -5.868 1.00 97.19 123 SER A O 1
ATOM 941 N N . ILE A 1 124 ? 9.846 3.322 -7.628 1.00 97.88 124 ILE A N 1
ATOM 942 C CA . ILE A 1 124 ? 9.157 2.040 -7.413 1.00 97.88 124 ILE A CA 1
ATOM 943 C C . ILE A 1 124 ? 9.605 1.399 -6.091 1.00 97.88 124 ILE A C 1
ATOM 945 O O . ILE A 1 124 ? 8.778 0.879 -5.344 1.00 97.88 124 ILE A O 1
ATOM 949 N N . LYS A 1 125 ? 10.901 1.460 -5.767 1.00 97.75 125 LYS A N 1
ATOM 950 C CA . LYS A 1 125 ? 11.456 0.932 -4.513 1.00 97.75 125 LYS A CA 1
ATOM 951 C C . LYS A 1 125 ? 10.853 1.606 -3.289 1.00 97.75 125 LYS A C 1
ATOM 953 O O . LYS A 1 125 ? 10.504 0.925 -2.333 1.00 97.75 125 LYS A O 1
ATOM 958 N N . ARG A 1 126 ? 10.728 2.931 -3.306 1.00 96.19 126 ARG A N 1
ATOM 959 C CA . ARG A 1 126 ? 10.111 3.669 -2.203 1.00 96.19 126 ARG A CA 1
ATOM 960 C C . ARG A 1 126 ? 8.626 3.334 -2.080 1.00 96.19 126 ARG A C 1
ATOM 962 O O . ARG A 1 126 ? 8.162 3.135 -0.965 1.00 96.19 126 ARG A O 1
ATOM 969 N N . LEU A 1 127 ? 7.894 3.230 -3.192 1.00 97.38 127 LEU A N 1
ATOM 970 C CA . LEU A 1 127 ? 6.495 2.784 -3.163 1.00 97.38 127 LEU A CA 1
ATOM 971 C C . LEU A 1 127 ? 6.355 1.379 -2.547 1.00 97.38 127 LEU A C 1
ATOM 973 O O . LEU A 1 127 ? 5.366 1.106 -1.878 1.00 97.38 127 LEU A O 1
ATOM 977 N N . ALA A 1 128 ? 7.350 0.509 -2.748 1.00 97.12 128 ALA A N 1
ATOM 978 C CA . ALA A 1 128 ? 7.378 -0.842 -2.193 1.00 97.12 128 ALA A CA 1
ATOM 979 C C . ALA A 1 128 ? 7.619 -0.907 -0.677 1.00 97.12 128 ALA A C 1
ATOM 981 O O . ALA A 1 128 ? 7.497 -1.988 -0.106 1.00 97.12 128 ALA A O 1
ATOM 982 N N . ASP A 1 129 ? 7.960 0.201 -0.018 1.00 96.00 129 ASP A N 1
ATOM 983 C CA . ASP A 1 129 ? 8.048 0.237 1.439 1.00 96.00 129 ASP A CA 1
ATOM 984 C C . ASP A 1 129 ? 6.665 -0.075 2.048 1.00 96.00 129 ASP A C 1
ATOM 986 O O . ASP A 1 129 ? 5.690 0.615 1.722 1.00 96.00 129 ASP A O 1
ATOM 990 N N . PRO A 1 130 ? 6.548 -1.076 2.941 1.00 94.31 130 PRO A N 1
ATOM 991 C CA . PRO A 1 130 ? 5.292 -1.392 3.610 1.00 94.31 130 PRO A CA 1
ATOM 992 C C . PRO A 1 130 ? 4.610 -0.187 4.263 1.00 94.31 130 PRO A C 1
ATOM 994 O O . PRO A 1 130 ? 3.386 -0.068 4.198 1.00 94.31 130 PRO A O 1
ATOM 997 N N . MET A 1 131 ? 5.369 0.748 4.842 1.00 94.38 131 MET A N 1
ATOM 998 C CA . MET A 1 131 ? 4.810 1.961 5.448 1.00 94.38 131 MET A CA 1
ATOM 999 C C . MET A 1 131 ? 4.163 2.868 4.398 1.00 94.38 131 MET A C 1
ATOM 1001 O O . MET A 1 131 ? 3.115 3.466 4.649 1.00 94.38 131 MET A O 1
ATOM 1005 N N . ASN A 1 132 ? 4.735 2.934 3.196 1.00 96.25 132 ASN A N 1
ATOM 1006 C CA . ASN A 1 132 ? 4.155 3.694 2.093 1.00 96.25 132 ASN A CA 1
ATOM 1007 C C . ASN A 1 132 ? 2.914 3.003 1.521 1.00 96.25 132 ASN A C 1
ATOM 1009 O O . ASN A 1 132 ? 1.948 3.689 1.198 1.00 96.25 132 ASN A O 1
ATOM 1013 N N . ILE A 1 133 ? 2.868 1.667 1.494 1.00 97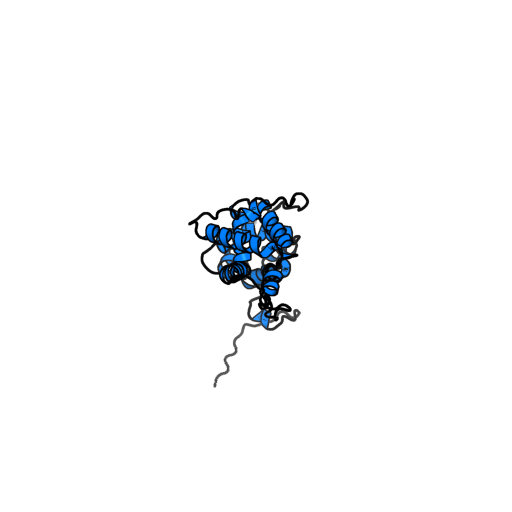.19 133 ILE A N 1
ATOM 1014 C CA . ILE A 1 133 ? 1.643 0.924 1.155 1.00 97.19 133 ILE A CA 1
ATOM 1015 C C . ILE A 1 133 ? 0.510 1.238 2.140 1.00 97.19 133 ILE A C 1
ATOM 1017 O O . ILE A 1 133 ? -0.621 1.477 1.708 1.00 97.19 133 ILE A O 1
ATOM 1021 N N . LEU A 1 134 ? 0.795 1.300 3.446 1.00 97.44 134 LEU A N 1
ATOM 1022 C CA . LEU A 1 134 ? -0.206 1.721 4.433 1.00 97.44 134 LEU A CA 1
ATOM 1023 C C . LEU A 1 134 ? -0.715 3.133 4.126 1.00 97.44 134 LEU A C 1
ATOM 1025 O O . LEU A 1 134 ? -1.922 3.365 4.123 1.00 97.44 134 LEU A O 1
ATOM 1029 N N . LYS A 1 135 ? 0.183 4.066 3.796 1.00 96.81 135 LYS A N 1
ATOM 1030 C CA . LYS A 1 135 ? -0.195 5.438 3.430 1.00 96.81 135 LYS A CA 1
ATOM 1031 C C . LYS A 1 135 ? -1.030 5.507 2.158 1.00 96.81 135 LYS A C 1
ATOM 1033 O O . LYS A 1 135 ? -2.003 6.248 2.142 1.00 96.81 135 LYS A O 1
ATOM 1038 N N . VAL A 1 136 ? -0.721 4.716 1.130 1.00 97.88 136 VAL A N 1
ATOM 1039 C CA . VAL A 1 136 ? -1.535 4.620 -0.096 1.00 97.88 136 VAL A CA 1
ATOM 1040 C C . VAL A 1 136 ? -2.984 4.243 0.232 1.00 97.88 136 VAL A C 1
ATOM 1042 O O . VAL A 1 136 ? -3.915 4.851 -0.296 1.00 97.88 136 VAL A O 1
ATOM 1045 N N . LEU A 1 137 ? -3.193 3.275 1.126 1.00 98.00 137 LEU A N 1
ATOM 1046 C CA . LEU A 1 137 ? -4.537 2.856 1.533 1.00 98.00 137 LEU A CA 1
ATOM 1047 C C . LEU A 1 137 ? -5.212 3.863 2.479 1.00 98.00 137 LEU A C 1
ATOM 1049 O O . LEU A 1 137 ? -6.419 4.073 2.385 1.00 98.00 137 LEU A O 1
ATOM 1053 N N . ALA A 1 138 ? -4.453 4.544 3.338 1.00 96.88 138 ALA A N 1
ATOM 1054 C CA . ALA A 1 138 ? -4.985 5.623 4.166 1.00 96.88 138 ALA A CA 1
ATOM 1055 C C . ALA A 1 138 ? -5.413 6.844 3.331 1.00 96.88 138 ALA A C 1
ATOM 1057 O O . ALA A 1 138 ? -6.453 7.438 3.613 1.00 96.88 138 ALA A O 1
ATOM 1058 N N . ILE A 1 139 ? -4.680 7.177 2.258 1.00 96.94 139 ILE A N 1
ATOM 1059 C CA . ILE A 1 139 ? -5.092 8.197 1.280 1.00 96.94 139 ILE A CA 1
ATOM 1060 C C . ILE A 1 139 ? -6.473 7.829 0.733 1.00 96.94 139 ILE A C 1
ATOM 1062 O O . ILE A 1 139 ? -7.393 8.631 0.861 1.00 96.94 139 ILE A O 1
ATOM 1066 N N . ALA A 1 140 ? -6.643 6.593 0.251 1.00 97.25 140 ALA A N 1
ATOM 1067 C CA . ALA A 1 140 ? -7.912 6.092 -0.277 1.00 97.25 140 ALA A CA 1
ATOM 1068 C C . ALA A 1 140 ? -9.079 6.262 0.713 1.00 97.25 140 ALA A C 1
ATOM 1070 O O . ALA A 1 140 ? -10.147 6.759 0.351 1.00 97.25 140 ALA A O 1
ATOM 1071 N N . GLN A 1 141 ? -8.865 5.918 1.987 1.00 96.38 141 GLN A N 1
ATOM 1072 C CA . GLN A 1 141 ? -9.879 6.105 3.025 1.00 96.38 141 GLN A CA 1
ATOM 1073 C C . GLN A 1 141 ? -1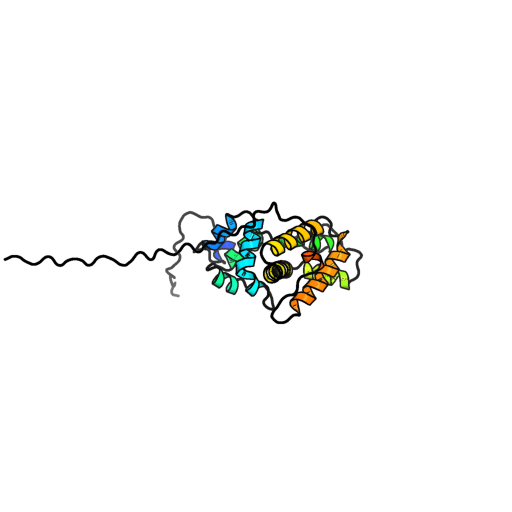0.250 7.582 3.208 1.00 96.38 141 GLN A C 1
ATOM 1075 O O . GLN A 1 141 ? -11.430 7.903 3.355 1.00 96.38 141 GLN A O 1
ATOM 1080 N N . THR A 1 142 ? -9.272 8.488 3.197 1.00 94.44 142 THR A N 1
ATOM 1081 C CA . THR A 1 142 ? -9.529 9.925 3.389 1.00 94.44 142 THR A CA 1
ATOM 1082 C C . THR A 1 142 ? -10.149 10.607 2.169 1.00 94.44 142 THR A C 1
ATOM 1084 O O . THR A 1 142 ? -10.863 11.597 2.331 1.00 94.44 142 THR A O 1
ATOM 1087 N N . THR A 1 143 ? -9.925 10.087 0.960 1.00 94.44 143 THR A N 1
ATOM 1088 C CA . THR A 1 143 ? -10.416 10.691 -0.287 1.00 94.44 143 THR A CA 1
ATOM 1089 C C . THR A 1 143 ? -11.765 10.142 -0.749 1.00 94.44 143 THR A C 1
ATOM 1091 O O . THR A 1 143 ? -12.539 10.881 -1.363 1.00 94.44 143 THR A O 1
ATOM 1094 N N . GLY A 1 144 ? -12.086 8.891 -0.415 1.00 92.69 144 GLY A N 1
ATOM 1095 C CA . GLY A 1 144 ? -13.290 8.221 -0.917 1.00 92.69 144 GLY A CA 1
ATOM 1096 C C . GLY A 1 144 ? -13.789 7.073 -0.047 1.00 92.69 144 GLY A C 1
ATOM 1097 O O . GLY A 1 144 ? -14.678 6.331 -0.469 1.00 92.69 144 GLY A O 1
ATOM 1098 N N . GLY A 1 145 ? -13.275 6.951 1.178 1.00 94.00 145 GLY A N 1
ATOM 1099 C CA . GLY A 1 145 ? -13.767 6.017 2.184 1.00 94.00 145 GLY A CA 1
ATOM 1100 C C . GLY A 1 145 ? -13.544 4.548 1.832 1.00 94.00 145 GLY A C 1
ATOM 1101 O O . GLY A 1 145 ? -12.697 4.183 1.018 1.00 94.00 145 GLY A O 1
ATOM 1102 N N . SER A 1 146 ? -14.359 3.699 2.454 1.00 94.12 146 SER A N 1
ATOM 1103 C CA . SER A 1 146 ? -14.255 2.240 2.417 1.00 94.12 146 SER A CA 1
ATOM 1104 C C . SER A 1 146 ? -14.188 1.643 1.010 1.00 94.12 146 SER A C 1
ATOM 1106 O O . SER A 1 146 ? -13.384 0.747 0.746 1.00 94.12 146 SER A O 1
ATOM 1108 N N . ASP A 1 147 ? -15.012 2.151 0.093 1.00 92.88 147 ASP A N 1
ATOM 1109 C CA . ASP A 1 147 ? -15.057 1.649 -1.280 1.00 92.88 147 ASP A CA 1
ATOM 1110 C C . ASP A 1 147 ? -13.783 2.019 -2.050 1.00 92.88 147 ASP A C 1
ATOM 1112 O O . ASP A 1 147 ? -13.289 1.228 -2.859 1.00 92.88 147 ASP A O 1
ATOM 1116 N N . GLU A 1 148 ? -13.206 3.195 -1.781 1.00 95.31 148 GLU A N 1
ATOM 1117 C CA . GLU A 1 148 ? -11.949 3.602 -2.403 1.00 95.31 148 GLU A CA 1
ATOM 1118 C C . GLU A 1 148 ? -10.756 2.817 -1.842 1.00 95.31 148 GLU A C 1
ATOM 1120 O O . GLU A 1 148 ? -9.897 2.410 -2.628 1.00 95.31 148 GLU A O 1
ATOM 1125 N N . VAL A 1 149 ? -10.741 2.486 -0.543 1.00 97.00 149 VAL A N 1
ATOM 1126 C CA . VAL A 1 149 ? -9.733 1.579 0.047 1.00 97.00 149 VAL A CA 1
ATOM 1127 C C . VAL A 1 149 ? -9.706 0.246 -0.692 1.00 97.00 149 VAL A C 1
ATOM 1129 O O . VAL A 1 149 ? -8.644 -0.191 -1.147 1.00 97.00 149 VAL A O 1
ATOM 1132 N N . MET A 1 150 ? -10.869 -0.388 -0.875 1.00 95.44 150 MET A N 1
ATOM 1133 C CA . MET A 1 150 ? -10.925 -1.666 -1.588 1.00 95.44 150 MET A CA 1
ATOM 1134 C C . MET A 1 150 ? -10.558 -1.527 -3.056 1.00 95.44 150 MET A C 1
ATOM 1136 O O . MET A 1 150 ? -9.842 -2.377 -3.591 1.00 95.44 150 MET A O 1
ATOM 1140 N N . LYS A 1 151 ? -10.979 -0.442 -3.707 1.00 95.69 151 LYS A N 1
ATOM 1141 C CA . LYS A 1 151 ? -10.579 -0.162 -5.085 1.00 95.69 151 LYS A CA 1
ATOM 1142 C C . LYS A 1 151 ? -9.058 -0.069 -5.212 1.00 95.69 151 LYS A C 1
ATOM 1144 O O . LYS A 1 151 ? -8.494 -0.719 -6.093 1.00 95.69 151 LYS A O 1
ATOM 1149 N N . TYR A 1 152 ? -8.384 0.676 -4.335 1.00 97.81 152 TYR A N 1
ATOM 1150 C CA . TYR A 1 152 ? -6.923 0.817 -4.346 1.00 97.81 152 TYR A CA 1
ATOM 1151 C C . TYR A 1 152 ? -6.247 -0.526 -4.098 1.00 97.81 152 TYR A C 1
ATOM 1153 O O . TYR A 1 152 ? -5.400 -0.943 -4.889 1.00 97.81 152 TYR A O 1
ATOM 1161 N N . TYR A 1 153 ? -6.669 -1.236 -3.050 1.00 97.44 153 TYR A N 1
ATOM 1162 C CA . TYR A 1 153 ? -6.104 -2.525 -2.671 1.00 97.44 153 TYR A CA 1
ATOM 1163 C C . TYR A 1 153 ? -6.175 -3.556 -3.808 1.00 97.44 153 TYR A C 1
ATOM 1165 O O . TYR A 1 153 ? -5.174 -4.194 -4.145 1.00 97.44 153 TYR A O 1
ATOM 1173 N N . LEU A 1 154 ? -7.332 -3.700 -4.456 1.00 96.19 154 LEU A N 1
ATOM 1174 C CA . LEU A 1 154 ? -7.522 -4.673 -5.537 1.00 96.19 154 LEU A CA 1
ATOM 1175 C C . LEU A 1 154 ? -6.821 -4.252 -6.827 1.00 96.19 154 LEU A C 1
ATOM 1177 O O . LEU A 1 154 ? -6.294 -5.100 -7.549 1.00 96.19 154 LEU A O 1
ATOM 1181 N N . THR A 1 155 ? -6.787 -2.949 -7.113 1.00 97.06 155 THR A N 1
ATOM 1182 C CA . THR A 1 155 ? -6.073 -2.410 -8.279 1.00 97.06 155 THR A CA 1
ATOM 1183 C C . THR A 1 155 ? -4.587 -2.668 -8.148 1.00 97.06 155 THR A C 1
ATOM 1185 O O . THR A 1 155 ? -3.989 -3.239 -9.059 1.00 97.06 155 THR A O 1
ATOM 1188 N N . MET A 1 156 ? -4.016 -2.354 -6.987 1.00 97.75 156 MET A N 1
ATOM 1189 C CA . MET A 1 156 ? -2.632 -2.684 -6.670 1.00 97.75 156 MET A CA 1
ATOM 1190 C C . MET A 1 156 ? -2.403 -4.194 -6.742 1.00 97.75 156 MET A C 1
ATOM 1192 O O . MET A 1 156 ? -1.508 -4.630 -7.454 1.00 97.75 156 MET A O 1
ATOM 1196 N N . SER A 1 157 ? -3.260 -5.013 -6.126 1.00 96.62 157 SER A N 1
ATOM 1197 C CA . SER A 1 157 ? -3.143 -6.480 -6.187 1.00 96.62 157 SER A CA 1
ATOM 1198 C C . SER A 1 157 ? -3.077 -7.000 -7.627 1.00 96.62 157 SER A C 1
ATOM 1200 O O . SER A 1 157 ? -2.275 -7.879 -7.931 1.00 96.62 157 SER A O 1
ATOM 1202 N N . LYS A 1 158 ? -3.888 -6.440 -8.533 1.00 96.62 158 LYS A N 1
ATOM 1203 C CA . LYS A 1 158 ? -3.886 -6.783 -9.961 1.00 96.62 158 LYS A CA 1
ATOM 1204 C C . LYS A 1 158 ? -2.612 -6.321 -10.669 1.00 96.62 158 LYS A C 1
ATOM 1206 O O . LYS A 1 158 ? -2.053 -7.081 -11.452 1.00 96.62 158 LYS A O 1
ATOM 1211 N N . ILE A 1 159 ? -2.148 -5.102 -10.395 1.00 97.25 159 ILE A N 1
ATOM 1212 C CA . ILE A 1 159 ? -0.887 -4.565 -10.932 1.00 97.25 159 ILE A CA 1
ATOM 1213 C C . ILE A 1 159 ? 0.292 -5.465 -10.533 1.00 97.25 159 ILE A C 1
ATOM 1215 O O . ILE A 1 159 ? 1.144 -5.791 -11.361 1.00 97.25 159 ILE A O 1
ATOM 1219 N N . LEU A 1 160 ? 0.304 -5.919 -9.279 1.00 97.25 160 LEU A N 1
ATOM 1220 C CA . LEU A 1 160 ? 1.371 -6.731 -8.697 1.00 97.25 160 LEU A CA 1
ATOM 1221 C C . LEU A 1 160 ? 1.438 -8.168 -9.228 1.00 97.25 160 LEU A C 1
ATOM 1223 O O . LEU A 1 160 ? 2.461 -8.825 -9.047 1.00 97.25 160 LEU A O 1
ATOM 1227 N N . GLN A 1 161 ? 0.405 -8.651 -9.925 1.00 96.81 161 GLN A N 1
ATOM 1228 C CA . GLN A 1 161 ? 0.460 -9.947 -10.615 1.00 96.81 161 GLN A CA 1
ATOM 1229 C C . GLN A 1 161 ? 1.479 -9.954 -11.766 1.00 96.81 161 GLN A C 1
ATOM 1231 O O . GLN A 1 161 ? 1.991 -11.017 -12.110 1.00 96.81 161 GLN A O 1
ATOM 1236 N N . ASP A 1 162 ? 1.786 -8.789 -12.347 1.00 96.31 162 ASP A N 1
ATOM 1237 C CA . ASP A 1 162 ? 2.826 -8.624 -13.367 1.00 96.31 162 ASP A CA 1
ATOM 1238 C C . ASP A 1 162 ? 3.502 -7.250 -13.231 1.00 96.31 162 ASP A C 1
ATOM 1240 O O . ASP A 1 162 ? 3.197 -6.286 -13.938 1.00 96.31 162 ASP A O 1
ATOM 1244 N N . VAL A 1 163 ? 4.436 -7.158 -12.284 1.00 96.94 163 VAL A N 1
ATOM 1245 C CA . VAL A 1 163 ? 5.182 -5.922 -11.998 1.00 96.94 163 VAL A CA 1
ATOM 1246 C C . VAL A 1 163 ? 6.016 -5.469 -13.198 1.00 96.94 163 VAL A C 1
ATOM 1248 O O . VAL A 1 163 ? 6.152 -4.271 -13.434 1.00 96.94 163 VAL A O 1
ATOM 1251 N N . ASN A 1 164 ? 6.549 -6.406 -13.986 1.00 94.75 164 ASN A N 1
ATOM 1252 C CA . ASN A 1 164 ? 7.393 -6.084 -15.133 1.00 94.75 164 ASN A CA 1
ATOM 1253 C C . ASN A 1 164 ? 6.603 -5.308 -16.197 1.00 94.75 164 ASN A C 1
ATOM 1255 O O . ASN A 1 164 ? 7.018 -4.219 -16.607 1.00 94.75 164 ASN A O 1
ATOM 1259 N N . THR A 1 165 ? 5.428 -5.819 -16.579 1.00 96.38 165 THR A N 1
ATOM 1260 C CA . THR A 1 165 ? 4.536 -5.154 -17.543 1.00 96.38 165 THR A CA 1
ATOM 1261 C C . THR A 1 165 ? 3.997 -3.823 -17.010 1.00 96.38 165 THR A C 1
ATOM 1263 O O . THR A 1 165 ? 3.799 -2.888 -17.784 1.00 96.38 165 THR A O 1
ATOM 1266 N N . ASN A 1 166 ? 3.804 -3.704 -15.694 1.00 97.25 166 ASN A N 1
ATOM 1267 C CA . ASN A 1 166 ? 3.229 -2.513 -15.061 1.00 97.25 166 ASN A CA 1
ATOM 1268 C C . ASN A 1 166 ? 4.265 -1.542 -14.463 1.00 97.25 166 ASN A C 1
ATOM 1270 O O . ASN A 1 166 ? 3.892 -0.616 -13.747 1.00 97.25 166 ASN A O 1
ATOM 1274 N N . SER A 1 167 ? 5.558 -1.714 -14.740 1.00 96.38 167 SER A N 1
ATOM 1275 C CA . SER A 1 167 ? 6.626 -0.930 -14.099 1.00 96.38 167 SER A CA 1
ATOM 1276 C C . SER A 1 167 ? 6.525 0.582 -14.351 1.00 96.38 167 SER A C 1
ATOM 1278 O O . SER A 1 167 ? 6.778 1.374 -13.445 1.00 96.38 167 SER A O 1
ATOM 1280 N N . THR A 1 168 ? 6.098 1.009 -15.543 1.00 96.75 168 THR A N 1
ATOM 1281 C CA . THR A 1 168 ? 5.826 2.430 -15.832 1.00 96.75 168 THR A CA 1
ATOM 1282 C C . THR A 1 168 ? 4.657 2.962 -15.007 1.00 96.75 168 THR A C 1
ATOM 1284 O O . THR A 1 168 ? 4.798 3.992 -14.361 1.00 96.75 168 THR A O 1
ATOM 1287 N N . LEU A 1 169 ? 3.544 2.224 -14.952 1.00 97.38 169 LEU A N 1
ATOM 1288 C CA . LEU A 1 169 ? 2.371 2.603 -14.161 1.00 97.38 169 LEU A CA 1
ATOM 1289 C C . LEU A 1 169 ? 2.699 2.689 -12.662 1.00 97.38 169 LEU A C 1
ATOM 1291 O O . LEU A 1 169 ? 2.256 3.605 -11.983 1.00 97.38 169 LEU A O 1
ATOM 1295 N N . LEU A 1 170 ? 3.509 1.766 -12.139 1.00 98.19 170 LEU A N 1
ATOM 1296 C CA . LEU A 1 170 ? 3.964 1.814 -10.746 1.00 98.19 170 LEU A CA 1
ATOM 1297 C C . LEU A 1 170 ? 4.820 3.048 -10.450 1.00 98.19 170 LEU A C 1
ATOM 1299 O O . LEU A 1 170 ? 4.738 3.593 -9.352 1.00 98.19 170 LEU A O 1
ATOM 1303 N N . ALA A 1 171 ? 5.625 3.501 -11.412 1.00 97.38 171 ALA A N 1
ATOM 1304 C CA . ALA A 1 171 ? 6.388 4.733 -11.265 1.00 97.38 171 ALA A CA 1
ATOM 1305 C C . ALA A 1 171 ? 5.474 5.969 -11.252 1.00 97.38 171 ALA A C 1
ATOM 1307 O O . ALA A 1 171 ? 5.653 6.832 -10.400 1.00 97.38 171 ALA A O 1
ATOM 1308 N N . GLU A 1 172 ? 4.458 6.013 -12.117 1.00 97.56 172 GLU A N 1
ATOM 1309 C CA . GLU A 1 172 ? 3.445 7.080 -12.126 1.00 97.56 172 GLU A CA 1
ATOM 1310 C C . GLU A 1 172 ? 2.638 7.107 -10.816 1.00 97.56 172 GLU A C 1
ATOM 1312 O O . GLU A 1 172 ? 2.457 8.166 -10.218 1.00 97.56 172 GLU A O 1
ATOM 1317 N N . ILE A 1 173 ? 2.230 5.939 -10.305 1.00 98.31 173 ILE A N 1
ATOM 1318 C CA . ILE A 1 173 ? 1.580 5.811 -8.990 1.00 98.31 173 ILE A CA 1
ATOM 1319 C C . ILE A 1 173 ? 2.494 6.333 -7.877 1.00 98.31 173 ILE A C 1
ATOM 1321 O O . ILE A 1 173 ? 2.019 7.008 -6.968 1.00 98.31 173 ILE A O 1
ATOM 1325 N N . ALA A 1 174 ? 3.797 6.042 -7.932 1.00 97.75 174 ALA A N 1
ATOM 1326 C CA . ALA A 1 174 ? 4.754 6.521 -6.938 1.00 97.75 174 ALA A CA 1
ATOM 1327 C C . ALA A 1 174 ? 4.923 8.051 -6.965 1.00 97.75 174 ALA A C 1
ATOM 1329 O O . ALA A 1 174 ? 5.108 8.655 -5.911 1.00 97.75 174 ALA A O 1
ATOM 1330 N N . GLU A 1 175 ? 4.861 8.677 -8.142 1.00 96.56 175 GLU A N 1
ATOM 1331 C CA . GLU A 1 175 ? 4.900 10.138 -8.290 1.00 96.56 175 GLU A CA 1
ATOM 1332 C C . GLU A 1 175 ? 3.609 10.795 -7.778 1.00 96.56 175 GLU A C 1
ATOM 1334 O O . GLU A 1 175 ? 3.654 11.790 -7.055 1.00 96.56 175 GLU A O 1
ATOM 1339 N N . GLU A 1 176 ? 2.449 10.222 -8.101 1.00 96.94 176 GLU A N 1
ATOM 1340 C CA . GLU A 1 176 ? 1.157 10.692 -7.588 1.00 96.94 176 GLU A CA 1
ATOM 1341 C C . GLU A 1 176 ? 1.036 10.518 -6.069 1.00 96.94 176 GLU A C 1
ATOM 1343 O O . GLU A 1 176 ? 0.477 11.378 -5.388 1.00 96.94 176 GLU A O 1
ATOM 1348 N N . PHE A 1 177 ? 1.584 9.429 -5.527 1.00 96.81 177 PHE A N 1
ATOM 1349 C CA . PHE A 1 177 ? 1.663 9.191 -4.089 1.00 96.81 177 PHE A CA 1
ATOM 1350 C C . PHE A 1 177 ? 2.442 10.300 -3.370 1.00 96.81 177 PHE A C 1
ATOM 1352 O O . PHE A 1 177 ? 1.958 10.822 -2.366 1.00 96.81 177 PHE A O 1
ATOM 1359 N N . ASP A 1 178 ? 3.592 10.720 -3.900 1.00 93.94 178 ASP A N 1
ATOM 1360 C CA . ASP A 1 178 ? 4.348 11.843 -3.329 1.00 93.94 178 ASP A CA 1
ATOM 1361 C C . ASP A 1 178 ? 3.553 13.137 -3.356 1.00 93.94 178 ASP A C 1
ATOM 1363 O O . ASP A 1 178 ? 3.439 13.827 -2.343 1.00 93.94 178 ASP A O 1
ATOM 1367 N N . ALA A 1 179 ? 2.957 13.436 -4.513 1.00 93.88 179 ALA A N 1
ATOM 1368 C CA . ALA A 1 179 ? 2.122 14.614 -4.674 1.00 93.88 179 ALA A CA 1
ATOM 1369 C C . ALA A 1 179 ? 0.948 14.608 -3.685 1.00 93.88 179 ALA A C 1
ATOM 1371 O O . ALA A 1 179 ? 0.542 15.671 -3.217 1.00 93.88 179 ALA A O 1
ATOM 1372 N N . SER A 1 180 ? 0.430 13.429 -3.324 1.00 93.88 180 SER A N 1
ATOM 1373 C CA . SER A 1 180 ? -0.591 13.292 -2.288 1.00 93.88 180 SER A CA 1
ATOM 1374 C C . SER A 1 180 ? -0.088 13.601 -0.881 1.00 93.88 180 SER A C 1
ATOM 1376 O O . SER A 1 180 ? -0.858 14.132 -0.080 1.00 93.88 180 SER A O 1
ATOM 1378 N N . LEU A 1 181 ? 1.156 13.258 -0.549 1.00 90.06 181 LEU A N 1
ATOM 1379 C CA . LEU A 1 181 ? 1.723 13.513 0.779 1.00 90.06 181 LEU A CA 1
ATOM 1380 C C . LEU A 1 181 ? 2.221 14.955 0.953 1.00 90.06 181 LEU A C 1
ATOM 1382 O O . LEU A 1 181 ? 2.271 15.450 2.079 1.00 90.06 181 LEU A O 1
ATOM 1386 N N . ASP A 1 182 ? 2.538 15.646 -0.141 1.00 86.44 182 ASP A N 1
ATOM 1387 C CA . ASP A 1 182 ? 3.022 17.032 -0.124 1.00 86.44 182 ASP A CA 1
ATOM 1388 C C . ASP A 1 182 ? 1.922 18.075 0.169 1.00 86.44 182 ASP A C 1
ATOM 1390 O O . ASP A 1 182 ? 2.212 19.258 0.390 1.00 86.44 182 ASP A O 1
ATOM 1394 N N . VAL A 1 183 ? 0.647 17.672 0.207 1.00 80.19 183 VAL A N 1
ATOM 1395 C CA . VAL A 1 183 ? -0.475 18.572 0.510 1.00 80.19 183 VAL A CA 1
ATOM 1396 C C . VAL A 1 183 ? -0.724 18.635 2.017 1.00 80.19 183 VAL A C 1
ATOM 1398 O O . VAL A 1 183 ? -1.134 17.672 2.661 1.00 80.19 183 VAL A O 1
ATOM 1401 N N . ILE A 1 184 ? -0.530 19.821 2.599 1.00 71.19 184 ILE A N 1
ATOM 1402 C CA . ILE A 1 184 ? -0.738 20.040 4.034 1.00 71.19 184 ILE A CA 1
ATOM 1403 C C . ILE A 1 184 ? -2.218 19.850 4.395 1.00 71.19 184 ILE A C 1
ATOM 1405 O O . ILE A 1 184 ? -3.087 20.631 4.001 1.00 71.19 184 ILE A O 1
ATOM 1409 N N . GLY A 1 185 ? -2.482 18.847 5.231 1.00 64.38 185 GLY A N 1
ATOM 1410 C CA . GLY A 1 185 ? -3.747 18.660 5.939 1.00 64.38 185 GLY A CA 1
ATOM 1411 C C . GLY A 1 185 ? -4.865 17.974 5.154 1.00 64.38 185 GLY A C 1
ATOM 1412 O O . GLY A 1 185 ? -5.870 17.649 5.773 1.00 64.38 185 GLY A O 1
ATOM 1413 N N . HIS A 1 186 ? -4.719 17.747 3.844 1.00 77.31 186 HIS A N 1
ATOM 1414 C CA . HIS A 1 186 ? -5.687 16.991 3.038 1.00 77.31 186 HIS A CA 1
ATOM 1415 C C . HIS A 1 186 ? -4.956 16.232 1.929 1.00 77.31 186 HIS A C 1
ATOM 1417 O O . HIS A 1 186 ? -4.486 16.852 0.977 1.00 77.31 186 HIS A O 1
ATOM 1423 N N . ALA A 1 187 ? -4.880 14.906 2.040 1.00 84.69 187 ALA A N 1
ATOM 1424 C CA . ALA A 1 187 ? -4.380 14.067 0.958 1.00 84.69 187 ALA A CA 1
ATOM 1425 C C . ALA A 1 187 ? -5.239 14.243 -0.308 1.00 84.69 187 ALA A C 1
ATOM 1427 O O . ALA A 1 187 ? -6.448 14.482 -0.223 1.00 84.69 187 ALA A O 1
ATOM 1428 N N . ILE A 1 188 ? -4.616 14.122 -1.481 1.00 92.50 188 ILE A N 1
ATOM 1429 C CA . ILE A 1 188 ? -5.322 14.114 -2.767 1.00 92.50 188 ILE A CA 1
ATOM 1430 C C . ILE A 1 188 ? -5.354 12.690 -3.336 1.00 92.50 188 ILE A C 1
ATOM 1432 O O . ILE A 1 188 ? -4.441 11.913 -3.080 1.00 92.50 188 ILE A O 1
ATOM 1436 N N . PRO A 1 189 ? -6.378 12.314 -4.119 1.00 94.69 189 PRO A N 1
ATOM 1437 C CA . PRO A 1 189 ? -6.451 10.963 -4.664 1.00 94.69 189 PRO A CA 1
ATOM 1438 C C . PRO A 1 189 ? -5.268 10.653 -5.591 1.00 94.69 189 PRO A C 1
ATOM 1440 O O . PRO A 1 189 ? -4.889 11.478 -6.427 1.00 94.69 189 PRO A O 1
ATOM 1443 N N . ILE A 1 190 ? -4.763 9.423 -5.515 1.00 97.31 190 ILE A N 1
ATOM 1444 C CA . ILE A 1 190 ? -3.850 8.847 -6.507 1.00 97.31 190 ILE A CA 1
ATOM 1445 C C . ILE A 1 190 ? -4.698 8.498 -7.729 1.00 97.31 190 ILE A C 1
ATOM 1447 O O . ILE A 1 190 ? -5.426 7.503 -7.745 1.00 97.31 190 ILE A O 1
ATOM 1451 N N . SER A 1 191 ? -4.658 9.354 -8.745 1.00 96.12 191 SER A N 1
ATOM 1452 C CA . SER A 1 191 ? -5.536 9.318 -9.918 1.00 96.12 191 SER A CA 1
ATOM 1453 C C . SER A 1 191 ? -5.503 7.979 -10.654 1.00 96.12 191 SER A C 1
ATOM 1455 O O . SER A 1 191 ? -6.557 7.490 -11.073 1.00 96.12 191 SER A O 1
ATOM 1457 N N . ASN A 1 192 ? -4.331 7.358 -10.775 1.00 95.06 192 ASN A N 1
ATOM 1458 C CA . ASN A 1 192 ? -4.172 6.045 -11.403 1.00 95.06 192 ASN A CA 1
ATOM 1459 C C . ASN A 1 192 ? -4.909 4.918 -10.651 1.00 95.06 192 ASN A C 1
ATOM 1461 O O . ASN A 1 192 ? -5.368 3.956 -11.269 1.00 95.06 192 ASN A O 1
ATOM 1465 N N . LEU A 1 193 ? -5.081 5.048 -9.332 1.00 96.69 193 LEU A N 1
ATOM 1466 C CA . LEU A 1 193 ? -5.818 4.088 -8.504 1.00 96.69 193 LEU A CA 1
ATOM 1467 C C . LEU A 1 193 ? -7.300 4.472 -8.357 1.00 96.69 193 LEU A C 1
ATOM 1469 O O . LEU A 1 193 ? -8.181 3.618 -8.486 1.00 96.69 193 LEU A O 1
ATOM 1473 N N . ALA A 1 194 ? -7.596 5.760 -8.172 1.00 94.38 194 ALA A N 1
ATOM 1474 C CA . ALA A 1 194 ? -8.950 6.295 -8.011 1.00 94.38 194 ALA A CA 1
ATOM 1475 C C . ALA A 1 194 ? -9.839 6.059 -9.242 1.00 94.38 194 ALA A C 1
ATOM 1477 O O . ALA A 1 194 ? -11.023 5.721 -9.107 1.00 94.38 194 ALA A O 1
ATOM 1478 N N . ASN A 1 195 ? -9.254 6.172 -10.441 1.00 93.62 195 ASN A N 1
ATOM 1479 C CA . ASN A 1 195 ? -9.935 5.965 -11.723 1.00 93.62 195 ASN A CA 1
ATOM 1480 C C . ASN A 1 195 ? -9.993 4.493 -12.166 1.00 93.62 195 ASN A C 1
ATOM 1482 O O . ASN A 1 195 ? -10.408 4.202 -13.291 1.00 93.62 195 ASN A O 1
ATOM 1486 N N . SER A 1 196 ? -9.578 3.555 -11.310 1.00 90.50 196 SER A N 1
ATOM 1487 C CA . SER A 1 196 ? -9.677 2.130 -11.608 1.00 90.50 196 SER A CA 1
ATOM 1488 C C . SER A 1 196 ? -11.122 1.703 -11.879 1.00 90.50 196 SER A C 1
ATOM 1490 O O . SER A 1 196 ? -12.071 2.178 -11.254 1.00 90.50 196 SER A O 1
ATOM 1492 N N . THR A 1 197 ? -11.272 0.767 -12.815 1.00 87.50 197 THR A N 1
ATOM 1493 C CA . THR A 1 197 ? -12.555 0.177 -13.230 1.00 87.50 197 THR A CA 1
ATOM 1494 C C . THR A 1 197 ? -12.822 -1.175 -12.570 1.00 87.50 197 THR A C 1
ATOM 1496 O O . THR A 1 197 ? -13.722 -1.897 -12.996 1.00 87.50 197 THR A O 1
ATOM 1499 N N . ILE A 1 198 ? -12.031 -1.547 -11.556 1.00 88.00 198 ILE A N 1
ATOM 1500 C CA . ILE A 1 198 ? -12.296 -2.751 -10.766 1.00 88.00 198 ILE A CA 1
ATOM 1501 C C . ILE A 1 198 ? -13.639 -2.606 -10.058 1.00 88.00 198 ILE A C 1
ATOM 1503 O O . ILE A 1 198 ? -13.893 -1.612 -9.380 1.00 88.00 198 ILE A O 1
ATOM 1507 N N . ASP A 1 199 ? -14.474 -3.627 -10.226 1.00 81.31 199 ASP A N 1
ATOM 1508 C CA . ASP A 1 199 ? -15.753 -3.728 -9.547 1.00 81.31 199 ASP A CA 1
ATOM 1509 C C . ASP A 1 199 ? -15.550 -4.183 -8.098 1.00 81.31 199 ASP A C 1
ATOM 1511 O O . ASP A 1 199 ? -14.881 -5.187 -7.835 1.00 81.31 199 ASP A O 1
ATOM 1515 N N . THR A 1 200 ? -16.113 -3.426 -7.163 1.00 81.75 200 THR A N 1
ATOM 1516 C CA . THR A 1 200 ? -16.097 -3.720 -5.727 1.00 81.75 200 THR A CA 1
ATOM 1517 C C . THR A 1 200 ? -17.467 -4.169 -5.217 1.00 81.75 200 THR A C 1
ATOM 1519 O O . THR A 1 200 ? -17.591 -4.446 -4.027 1.00 81.75 200 THR A O 1
ATOM 1522 N N . SER A 1 201 ? -18.494 -4.275 -6.075 1.00 72.81 201 SER A N 1
ATOM 1523 C CA . SER A 1 201 ? -19.883 -4.524 -5.657 1.00 72.81 201 SER A CA 1
ATOM 1524 C C . SER A 1 201 ? -20.110 -5.869 -4.969 1.00 72.81 201 SER A C 1
ATOM 1526 O O . SER A 1 201 ? -21.020 -5.994 -4.152 1.00 72.81 201 SER A O 1
ATOM 1528 N N . ASP A 1 202 ? -19.292 -6.870 -5.292 1.00 63.72 202 ASP A N 1
ATOM 1529 C CA . ASP A 1 202 ? -19.385 -8.216 -4.710 1.00 63.72 202 ASP A CA 1
ATOM 1530 C C . ASP A 1 202 ? -18.684 -8.323 -3.346 1.00 63.72 202 ASP A C 1
ATOM 1532 O O . ASP A 1 202 ? -18.790 -9.340 -2.656 1.00 63.72 202 ASP A O 1
ATOM 1536 N N . ILE A 1 203 ? -17.966 -7.276 -2.936 1.00 68.94 203 ILE A N 1
ATOM 1537 C CA . ILE A 1 203 ? -17.245 -7.228 -1.669 1.00 68.94 203 ILE A CA 1
ATOM 1538 C C . ILE A 1 203 ? -18.168 -6.543 -0.674 1.00 68.94 203 ILE A C 1
ATOM 1540 O O . ILE A 1 203 ? -18.428 -5.349 -0.761 1.00 68.94 203 ILE A O 1
ATOM 1544 N N . SER A 1 204 ? -18.699 -7.317 0.271 1.00 57.44 204 SER A N 1
ATOM 1545 C CA . SER A 1 204 ? -19.580 -6.803 1.319 1.00 57.44 204 SER A CA 1
ATOM 1546 C C . SER A 1 204 ? -18.802 -5.858 2.245 1.00 57.44 204 SER A C 1
ATOM 1548 O O . SER A 1 204 ? -18.315 -6.289 3.283 1.00 57.44 204 SER A O 1
ATOM 1550 N N . THR A 1 205 ? -18.683 -4.575 1.902 1.00 56.41 205 THR A N 1
ATOM 1551 C CA . THR A 1 205 ? -17.991 -3.536 2.694 1.00 56.41 205 THR A CA 1
ATOM 1552 C C . THR A 1 205 ? -18.874 -2.910 3.777 1.00 56.41 205 THR A C 1
ATOM 1554 O O . THR A 1 205 ? -18.484 -1.920 4.393 1.00 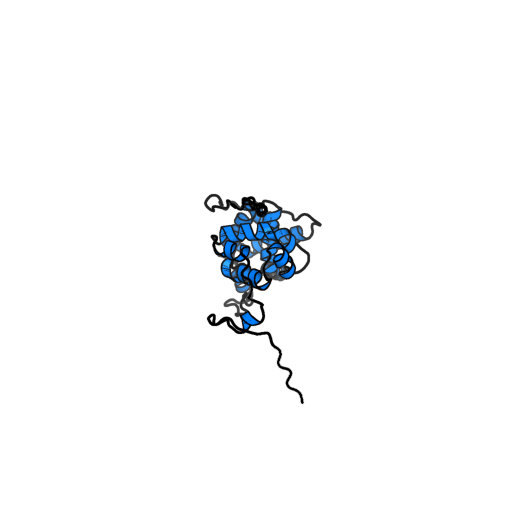56.41 205 THR A O 1
ATOM 1557 N N . THR A 1 206 ? -20.070 -3.454 4.042 1.00 48.25 206 THR A N 1
ATOM 1558 C CA . THR A 1 206 ? -20.972 -2.909 5.065 1.00 48.25 206 THR A CA 1
ATOM 1559 C C . THR A 1 206 ? -20.391 -3.096 6.467 1.00 48.25 206 THR A C 1
ATOM 1561 O O . THR A 1 206 ? -20.639 -4.112 7.118 1.00 48.25 206 THR A O 1
ATOM 1564 N N . SER A 1 207 ? -19.659 -2.084 6.928 1.00 48.16 207 SER A N 1
ATOM 1565 C CA . SER A 1 207 ? -19.307 -1.873 8.328 1.00 48.16 207 SER A CA 1
ATOM 1566 C C . SER A 1 207 ? -20.578 -1.798 9.162 1.00 48.16 207 SER A C 1
ATOM 1568 O O . SER A 1 207 ? -21.367 -0.856 9.052 1.00 48.16 207 SER A O 1
ATOM 1570 N N . SER A 1 208 ? -20.818 -2.808 9.990 1.00 41.03 208 SER A N 1
ATOM 1571 C CA . SER A 1 208 ? -21.899 -2.802 10.972 1.00 41.03 208 SER A CA 1
ATOM 1572 C C . SER A 1 208 ? -21.369 -2.469 12.362 1.00 41.03 208 SER A C 1
ATOM 1574 O O . SER A 1 208 ? -21.743 -3.118 13.335 1.00 41.03 208 SER A O 1
ATOM 1576 N N . LEU A 1 209 ? -20.518 -1.451 12.491 1.00 45.16 209 LEU A N 1
ATOM 1577 C CA . LEU A 1 209 ? -20.238 -0.846 13.791 1.00 45.16 209 LEU A CA 1
ATOM 1578 C C . LEU A 1 209 ? -21.330 0.178 14.109 1.00 45.16 209 LEU A C 1
ATOM 1580 O O . LEU A 1 209 ? -21.147 1.393 14.072 1.00 45.16 209 LEU A O 1
ATOM 1584 N N . LYS A 1 210 ? -22.522 -0.331 14.430 1.00 35.03 210 LYS A N 1
ATOM 1585 C CA . LYS A 1 210 ? -23.481 0.456 15.201 1.00 35.03 210 LYS A CA 1
ATOM 1586 C C . LYS A 1 210 ? -22.933 0.514 16.631 1.00 35.03 210 LYS A C 1
ATOM 1588 O O . LYS A 1 210 ? -22.713 -0.558 17.190 1.00 35.03 210 LYS A O 1
ATOM 1593 N N . PRO A 1 211 ? -22.743 1.694 17.249 1.00 38.12 211 PRO A N 1
ATOM 1594 C CA . PRO A 1 211 ? -22.502 1.744 18.681 1.00 38.12 211 PRO A CA 1
ATOM 1595 C C . PRO A 1 211 ? -23.724 1.123 19.353 1.00 38.12 211 PRO A C 1
ATOM 1597 O O . PRO A 1 211 ? -24.834 1.665 19.289 1.00 38.12 211 PRO A O 1
ATOM 1600 N N . GLU A 1 212 ? -23.548 -0.064 19.924 1.00 34.56 212 GLU A N 1
ATOM 1601 C CA . GLU A 1 212 ? -24.535 -0.609 20.835 1.00 34.56 212 GLU A CA 1
ATOM 1602 C C . GLU A 1 212 ? -24.618 0.396 21.990 1.00 34.56 212 GLU A C 1
ATOM 1604 O O . GLU A 1 212 ? -23.589 0.727 22.585 1.00 34.56 212 GLU A O 1
ATOM 1609 N N . PRO A 1 213 ? -25.794 0.991 22.263 1.00 36.28 213 PRO A N 1
ATOM 1610 C CA . PRO A 1 213 ? -25.908 1.889 23.388 1.00 36.28 213 PRO A CA 1
ATOM 1611 C C . PRO A 1 213 ? -25.620 1.050 24.621 1.00 36.28 213 PRO A C 1
ATOM 1613 O O . PRO A 1 213 ? -26.409 0.165 24.959 1.00 36.28 213 PRO A O 1
ATOM 1616 N N . THR A 1 214 ? -24.493 1.328 25.275 1.00 35.88 214 THR A N 1
ATOM 1617 C CA . THR A 1 214 ? -24.175 0.821 26.601 1.00 35.88 214 THR A CA 1
ATOM 1618 C C . THR A 1 214 ? -25.393 1.078 27.469 1.00 35.88 214 THR A C 1
ATOM 1620 O O . THR A 1 214 ? -25.696 2.214 27.843 1.00 35.88 214 THR A O 1
ATOM 1623 N N . LYS A 1 215 ? -26.153 0.018 27.733 1.00 36.81 215 LYS A N 1
ATOM 1624 C CA . LYS A 1 215 ? -27.232 0.039 28.701 1.00 36.81 215 LYS A CA 1
ATOM 1625 C C . LYS A 1 215 ? -26.538 0.231 30.039 1.00 36.81 215 LYS A C 1
ATOM 1627 O O . LYS A 1 215 ? -26.002 -0.714 30.603 1.00 36.81 215 LYS A O 1
ATOM 1632 N N . ILE A 1 216 ? -26.474 1.481 30.488 1.00 38.88 216 ILE A N 1
ATOM 1633 C CA . ILE A 1 216 ? -26.066 1.816 31.845 1.00 38.88 216 ILE A CA 1
ATOM 1634 C C . ILE A 1 216 ? -27.105 1.141 32.740 1.00 38.88 216 ILE A C 1
ATOM 1636 O O . ILE A 1 216 ? -28.234 1.615 32.879 1.00 38.88 216 ILE A O 1
ATOM 1640 N N . GLU A 1 217 ? -26.743 -0.035 33.248 1.00 42.50 217 GLU A N 1
ATOM 1641 C CA . GLU A 1 217 ? -27.414 -0.714 34.344 1.00 42.50 217 GLU A CA 1
ATOM 1642 C C . GLU A 1 217 ? -27.415 0.281 35.509 1.00 42.50 217 GLU A C 1
ATOM 1644 O O . GLU A 1 217 ? -26.381 0.590 36.101 1.00 42.50 217 GLU A O 1
ATOM 1649 N N . SER A 1 218 ? -28.575 0.883 35.752 1.00 40.31 218 SER A N 1
ATOM 1650 C CA . SER A 1 218 ? -28.796 1.802 36.856 1.00 40.31 218 SER A CA 1
ATOM 1651 C C . SER A 1 218 ? -28.472 1.116 38.184 1.00 40.31 218 SER A C 1
ATOM 1653 O O . SER A 1 218 ? -28.957 0.016 38.446 1.00 40.31 218 SER A O 1
ATOM 1655 N N . GLU A 1 219 ? -27.683 1.821 38.990 1.00 44.00 219 GLU A N 1
ATOM 1656 C CA . GLU A 1 219 ? -27.284 1.574 40.377 1.00 44.00 219 GLU A CA 1
ATOM 1657 C C . GLU A 1 219 ? -28.336 0.930 41.315 1.00 44.00 219 GLU A C 1
ATOM 1659 O O . GLU A 1 219 ? -29.547 0.994 41.078 1.00 44.00 219 GLU A O 1
ATOM 1664 N N . PRO A 1 220 ? -27.869 0.300 42.414 1.00 45.16 220 PRO A N 1
ATOM 1665 C CA . PRO A 1 220 ? -28.622 -0.684 43.183 1.00 45.16 220 PRO A CA 1
ATOM 1666 C C . PRO A 1 220 ? -29.770 -0.085 44.006 1.00 45.16 220 PRO A C 1
ATOM 1668 O O . PRO A 1 220 ? -29.728 1.048 44.483 1.00 45.16 220 PRO A O 1
ATOM 1671 N N . LYS A 1 221 ? -30.801 -0.915 44.219 1.00 41.75 221 LYS A N 1
ATOM 1672 C CA . LYS A 1 221 ? -31.976 -0.612 45.049 1.00 41.75 221 LYS A CA 1
ATOM 1673 C C . LYS A 1 221 ? -31.577 -0.230 46.490 1.00 41.75 221 LYS A C 1
ATOM 1675 O O . LYS A 1 221 ? -30.718 -0.901 47.063 1.00 41.75 221 LYS A O 1
ATOM 1680 N N . PRO A 1 222 ? -32.249 0.754 47.120 1.00 42.50 222 PRO A N 1
ATOM 1681 C CA . PRO A 1 222 ? -32.036 1.074 48.527 1.00 42.50 222 PRO A CA 1
ATOM 1682 C C . PRO A 1 222 ? -32.510 -0.081 49.416 1.00 42.50 222 PRO A C 1
ATOM 1684 O O . PRO A 1 222 ? -33.616 -0.592 49.239 1.00 42.50 222 PRO A O 1
ATOM 1687 N N . VAL A 1 223 ? -31.681 -0.471 50.384 1.00 47.59 223 VAL A N 1
ATOM 1688 C CA . VAL A 1 223 ? -32.058 -1.400 51.455 1.00 47.59 223 VAL A CA 1
ATOM 1689 C C . VAL A 1 223 ? -33.021 -0.673 52.392 1.00 47.59 223 VAL A C 1
ATOM 1691 O O . VAL A 1 223 ? -32.661 0.313 53.033 1.00 47.59 223 VAL A O 1
ATOM 1694 N N . GLU A 1 224 ? -34.263 -1.144 52.435 1.00 47.38 224 GLU A N 1
ATOM 1695 C CA . GLU A 1 224 ? -35.299 -0.654 53.336 1.00 47.38 224 GLU A CA 1
ATOM 1696 C C . GLU A 1 224 ? -34.976 -1.087 54.775 1.00 47.38 224 GLU A C 1
ATOM 1698 O O . GLU A 1 224 ? -34.870 -2.275 55.085 1.00 47.38 224 GLU A O 1
ATOM 1703 N N . ASN A 1 225 ? -34.779 -0.098 55.650 1.00 45.72 225 ASN A N 1
ATOM 1704 C CA . ASN A 1 225 ? -34.609 -0.290 57.085 1.00 45.72 225 ASN A CA 1
ATOM 1705 C C . ASN A 1 225 ? -35.856 -0.960 57.674 1.00 45.72 225 ASN A C 1
ATOM 1707 O O . ASN A 1 225 ? -36.931 -0.362 57.701 1.00 45.72 225 ASN A O 1
ATOM 1711 N N . VAL A 1 226 ? -35.694 -2.165 58.219 1.00 47.75 226 VAL A N 1
ATOM 1712 C CA . VAL A 1 226 ? -36.716 -2.809 59.052 1.00 47.75 226 VAL A CA 1
ATOM 1713 C C . VAL A 1 226 ? -36.772 -2.090 60.408 1.00 47.75 226 VAL A C 1
ATOM 1715 O O . VAL A 1 226 ? -35.750 -2.032 61.098 1.00 47.75 226 VAL A O 1
ATOM 1718 N N . PRO A 1 227 ? -37.926 -1.542 60.831 1.00 51.03 227 PRO A N 1
ATOM 1719 C CA . PRO A 1 227 ? -38.063 -0.969 62.158 1.00 51.03 227 PRO A CA 1
ATOM 1720 C C . PRO A 1 227 ? -38.195 -2.059 63.229 1.00 51.03 227 PRO A C 1
ATOM 1722 O O . PRO A 1 227 ? -38.916 -3.045 63.086 1.00 51.03 227 PRO A O 1
ATOM 1725 N N . ILE A 1 228 ? -37.492 -1.813 64.331 1.00 41.00 228 ILE A N 1
ATOM 1726 C CA . ILE A 1 228 ? -37.568 -2.521 65.609 1.00 41.00 228 ILE A CA 1
ATOM 1727 C C . ILE A 1 228 ? -39.022 -2.507 66.102 1.00 41.00 228 ILE A C 1
ATOM 1729 O O . ILE A 1 228 ? -39.637 -1.443 66.168 1.00 41.00 228 ILE A O 1
ATOM 1733 N N . SER A 1 229 ? -39.553 -3.667 66.489 1.00 42.31 229 SER A N 1
ATOM 1734 C CA . SER A 1 229 ? -40.730 -3.749 67.359 1.00 42.31 229 SER A CA 1
ATOM 1735 C C . SER A 1 229 ? -40.321 -4.303 68.722 1.00 42.31 229 SER A C 1
ATOM 1737 O O . SER A 1 229 ? -39.595 -5.292 68.801 1.00 42.31 229 SER A O 1
ATOM 1739 N N . THR A 1 230 ? -40.769 -3.555 69.731 1.00 44.69 230 THR A N 1
ATOM 1740 C CA . THR A 1 230 ? -40.816 -3.768 71.190 1.00 44.69 230 THR A CA 1
ATOM 1741 C C . THR A 1 230 ? -40.932 -5.203 71.672 1.00 44.69 230 THR A C 1
ATOM 1743 O O . THR A 1 230 ? -41.747 -5.948 71.086 1.00 44.69 230 THR A O 1
#

pLDDT: mean 81.42, std 21.37, range [34.56, 98.31]

Radius of gyration: 23.94 Å; chains: 1; bounding box: 66×43×89 Å